Protein AF-A0A927UCD1-F1 (afdb_monomer_lite)

Secondary structure (DSSP, 8-state):
--PPPTHHHHHHHTHHHHHHHHHHHHHHHHH-BSS-HHHHHHHHHHHHHHHHHHHHHHHHH---HHHHHHHHHHHHHHHHHHHBS--HHHHHHHHHHHHHHHHHHHHHHHHHHHHHH--SSHHHHHHH-HHHHHHHHHHHHHHHHHHHHHHHHHHHHHTT-S-----HHHHHHHHHHHHHHHHHHHHHTT--S-HHHHHHHHHHHHHHHHHHHHHHHHHHHHHHHHHHHHHHHHHHHHHHHHHHHHHHHHHHHHHHHHHHHHHHHHHHHHHHHHHTT-HHHHHHHHHHHHTT-----

Foldseek 3Di:
DDDDPPPLNVLVLVLVLLLLLLLVLQLCLVFPWDPDPVVLVVLSVVLSVVLSVLSVCCVPPNVDPVVSVVVNCVSVLVSCVHITNDDPLSSVLSSLLSVVLLVLLLVVLLVVLLVVVVDPCSPVVCVVDSVSVSVSSVRSSVVSVVVSVVVSVVVVVVVVPVDDDPDVLVVSLVSLVVSLVVLVVVVVVVSDPCVPVSVVVSVVSVVVNVVSNVSSVVVVVVVVVVVVVVVVVVVVVVVVVVVVVVVVVVVVVVVVVVVVVVVVVLVVVLVVCVVVVVVVVNVVVVVCVVVVDDDDD

pLDDT: mean 71.81, std 14.92, range [32.47, 94.12]

Sequence (297 aa):
MSYYSGIKAVLWDLIDPIEALLVLDFIIANTAYKNSEKKGKIGKLICSLGWLIMVLLNEKYIPYVPVAIILCIFVFGIYAALYLKCGALQYIFWYIMGIVSMTLFDTLSFLIITVIVNTNDPYSYIMDHFPIRMSGAIISKLLFFIFIELYKRFKGRDYENEHKEITPEIVVSVAFATVFVILLVYNLMGISRNTEAIVQLNIYIVVLVMVVLSGGFFVRNRREKETMRKKTELILNENKMINAHYMEDVSLYEKMRENRHDVKHHKEYLRYLEKEQKYEEMIQYIGQILSGGMKNE

Radius of gyration: 36.96 Å; chains: 1; bounding box: 80×39×113 Å

Structure (mmCIF, N/CA/C/O backbone):
data_AF-A0A927UCD1-F1
#
_entry.id   AF-A0A927UCD1-F1
#
loop_
_atom_site.group_PDB
_atom_site.id
_atom_site.type_symbol
_atom_site.label_atom_id
_atom_site.label_alt_id
_atom_site.label_comp_id
_atom_site.label_asym_id
_atom_site.label_entity_id
_atom_site.label_seq_id
_atom_site.pdbx_PDB_ins_code
_atom_site.Cartn_x
_atom_site.Cartn_y
_atom_site.Cartn_z
_atom_site.occupancy
_atom_site.B_iso_or_equiv
_atom_site.auth_seq_id
_atom_site.auth_comp_id
_atom_site.auth_asym_id
_atom_site.auth_atom_id
_atom_site.pdbx_PDB_model_num
ATOM 1 N N . MET A 1 1 ? 13.286 -1.387 -36.317 1.00 36.72 1 MET A N 1
ATOM 2 C CA . MET A 1 1 ? 13.763 -1.977 -35.049 1.00 36.72 1 MET A CA 1
ATOM 3 C C . MET A 1 1 ? 13.895 -3.471 -35.265 1.00 36.72 1 MET A C 1
ATOM 5 O O . MET A 1 1 ? 12.887 -4.130 -35.475 1.00 36.72 1 MET A O 1
ATOM 9 N N . SER A 1 2 ? 15.129 -3.964 -35.378 1.00 32.47 2 SER A N 1
ATOM 10 C CA . SER A 1 2 ? 15.411 -5.370 -35.679 1.00 32.47 2 SER A CA 1
ATOM 11 C C . SER A 1 2 ? 14.974 -6.239 -34.503 1.00 32.47 2 SER A C 1
ATOM 13 O O . SER A 1 2 ? 15.574 -6.167 -33.434 1.00 32.47 2 SER A O 1
ATOM 15 N N . TYR A 1 3 ? 13.926 -7.032 -34.724 1.00 43.00 3 TYR A N 1
ATOM 16 C CA . TYR A 1 3 ? 13.478 -8.115 -33.854 1.00 43.00 3 TYR A CA 1
ATOM 17 C C . TYR A 1 3 ? 14.681 -8.966 -33.428 1.00 43.00 3 TYR A C 1
ATOM 19 O O . TYR A 1 3 ? 15.427 -9.470 -34.272 1.00 43.00 3 TYR A O 1
ATOM 27 N N . TYR A 1 4 ? 14.892 -9.117 -32.123 1.00 53.12 4 TYR A N 1
ATOM 28 C CA . TYR A 1 4 ? 15.836 -10.102 -31.612 1.00 53.12 4 TYR A CA 1
ATOM 29 C C . TYR A 1 4 ? 15.334 -11.493 -32.014 1.00 53.12 4 TYR A C 1
ATOM 31 O O . TYR A 1 4 ? 14.194 -11.842 -31.735 1.00 53.12 4 TYR A O 1
ATOM 39 N N . SER A 1 5 ? 16.158 -12.297 -32.688 1.00 60.34 5 SER A N 1
ATOM 40 C CA . SER A 1 5 ? 15.787 -13.672 -33.027 1.00 60.34 5 SER A CA 1
ATOM 41 C C . SER A 1 5 ? 16.153 -14.634 -31.890 1.00 60.34 5 SER A C 1
ATOM 43 O O . SER A 1 5 ? 17.259 -14.605 -31.340 1.00 60.34 5 SER A O 1
ATOM 45 N N . GLY A 1 6 ? 15.208 -15.504 -31.527 1.00 70.62 6 GLY A N 1
ATOM 46 C CA . GLY A 1 6 ? 15.427 -16.623 -30.608 1.00 70.62 6 GLY A CA 1
ATOM 47 C C . GLY A 1 6 ? 15.610 -16.222 -29.139 1.00 70.62 6 GLY A C 1
ATOM 48 O O . GLY A 1 6 ? 14.807 -15.494 -28.568 1.00 70.62 6 GLY A O 1
ATOM 49 N N . ILE A 1 7 ? 16.671 -16.734 -28.507 1.00 73.00 7 ILE A N 1
ATOM 50 C CA . ILE A 1 7 ? 16.884 -16.712 -27.044 1.00 73.00 7 ILE A CA 1
ATOM 51 C C . ILE A 1 7 ? 16.954 -15.288 -26.463 1.00 73.00 7 ILE A C 1
ATOM 53 O O . ILE A 1 7 ? 16.541 -15.066 -25.329 1.00 73.00 7 ILE A O 1
ATOM 57 N N . LYS A 1 8 ? 17.454 -14.306 -27.226 1.00 78.31 8 LYS A N 1
ATOM 58 C CA . LYS A 1 8 ? 17.604 -12.919 -26.750 1.00 78.31 8 LYS A CA 1
ATOM 59 C C . LYS A 1 8 ? 16.263 -12.208 -26.538 1.00 78.31 8 LYS A C 1
ATOM 61 O O . LYS A 1 8 ? 16.172 -11.410 -25.613 1.00 78.31 8 LYS A O 1
ATOM 66 N N . ALA A 1 9 ? 15.252 -12.503 -27.360 1.00 72.00 9 ALA A N 1
ATOM 67 C CA . ALA A 1 9 ? 13.901 -11.964 -27.182 1.00 72.00 9 ALA A CA 1
ATOM 68 C C . ALA A 1 9 ? 13.265 -12.542 -25.914 1.00 72.00 9 ALA A C 1
ATOM 70 O O . ALA A 1 9 ? 12.912 -11.799 -25.010 1.00 72.00 9 ALA A O 1
ATOM 71 N N . VAL A 1 10 ? 13.314 -13.870 -25.766 1.00 74.81 10 VAL A N 1
ATOM 72 C CA . VAL A 1 10 ? 12.796 -14.563 -24.574 1.00 74.81 10 VAL A CA 1
ATOM 73 C C . VAL A 1 10 ? 13.440 -14.045 -23.283 1.00 74.81 10 VAL A C 1
ATOM 75 O O . VAL A 1 10 ? 12.756 -13.852 -22.286 1.00 74.81 10 VAL A O 1
ATOM 78 N N . LEU A 1 11 ? 14.755 -13.801 -23.281 1.00 78.50 11 LEU A N 1
ATOM 79 C CA . LEU A 1 11 ? 15.447 -13.237 -22.115 1.00 78.50 11 LEU A CA 1
ATOM 80 C C . LEU A 1 11 ? 15.007 -11.807 -21.785 1.00 78.50 11 LEU A C 1
ATOM 82 O O . LEU A 1 11 ? 15.018 -11.437 -20.613 1.00 78.50 11 LEU A O 1
ATOM 86 N N . TRP A 1 12 ? 14.654 -11.013 -22.795 1.00 81.12 12 TRP A N 1
ATOM 87 C CA . TRP A 1 12 ? 14.148 -9.659 -22.604 1.00 81.12 12 TRP A CA 1
ATOM 88 C C . TRP A 1 12 ? 12.726 -9.684 -22.030 1.00 81.12 12 TRP A C 1
ATOM 90 O O . TRP A 1 12 ? 12.467 -9.026 -21.028 1.00 81.12 12 TRP A O 1
ATOM 100 N N . ASP A 1 13 ? 11.855 -10.539 -22.565 1.00 78.06 13 ASP A N 1
ATOM 101 C CA . ASP A 1 13 ? 10.460 -10.670 -22.121 1.00 78.06 13 ASP A CA 1
ATOM 102 C C . ASP A 1 13 ? 10.328 -11.192 -20.683 1.00 78.06 13 ASP A C 1
ATOM 104 O O . ASP A 1 13 ? 9.313 -10.984 -20.023 1.00 78.06 13 ASP A O 1
ATOM 108 N N . LEU A 1 14 ? 11.358 -11.863 -20.153 1.00 78.56 14 LEU A N 1
ATOM 109 C CA . LEU A 1 14 ? 11.404 -12.288 -18.750 1.00 78.56 14 LEU A CA 1
ATOM 110 C C . LEU A 1 14 ? 11.565 -11.121 -17.762 1.00 78.56 14 LEU A C 1
ATOM 112 O O . LEU A 1 14 ? 11.360 -11.319 -16.562 1.00 78.56 14 LEU A O 1
ATOM 116 N N . ILE A 1 15 ? 11.908 -9.919 -18.232 1.00 80.56 15 ILE A N 1
ATOM 117 C CA . ILE A 1 15 ? 12.058 -8.729 -17.388 1.00 80.56 15 ILE A CA 1
ATOM 118 C C . ILE A 1 15 ? 10.685 -8.163 -16.989 1.00 80.56 15 ILE A C 1
ATOM 120 O O . ILE A 1 15 ? 10.485 -7.847 -15.814 1.00 80.56 15 ILE A O 1
ATOM 124 N N . ASP A 1 16 ? 9.712 -8.115 -17.901 1.00 76.19 16 ASP A N 1
ATOM 125 C CA . ASP A 1 16 ? 8.390 -7.510 -17.650 1.00 76.19 16 ASP A CA 1
ATOM 126 C C . ASP A 1 16 ? 7.607 -8.175 -16.490 1.00 76.19 16 ASP A C 1
ATOM 128 O O . ASP A 1 16 ? 6.987 -7.477 -15.678 1.00 76.19 16 ASP A O 1
ATOM 132 N N . PRO A 1 17 ? 7.628 -9.513 -16.320 1.00 75.81 17 PRO A N 1
ATOM 133 C CA . PRO A 1 17 ? 7.042 -10.180 -15.160 1.00 75.81 17 PRO A CA 1
ATOM 134 C C . PRO A 1 17 ? 7.717 -9.811 -13.840 1.00 75.81 17 PRO A C 1
ATOM 136 O O . PRO A 1 17 ? 7.045 -9.731 -12.807 1.00 75.81 17 PRO A O 1
ATOM 139 N N . ILE A 1 18 ? 9.034 -9.584 -13.859 1.00 82.38 18 ILE A N 1
ATOM 140 C CA . ILE A 1 18 ? 9.794 -9.157 -12.680 1.00 82.38 18 ILE A CA 1
ATOM 141 C C . ILE A 1 18 ? 9.374 -7.737 -12.296 1.00 82.38 18 ILE A C 1
ATOM 143 O O . ILE A 1 18 ? 9.117 -7.478 -11.120 1.00 82.38 18 ILE A O 1
ATOM 147 N N . GLU A 1 19 ? 9.220 -6.839 -13.269 1.00 80.44 19 GLU A N 1
ATOM 148 C CA . GLU A 1 19 ? 8.721 -5.479 -13.033 1.00 80.44 19 GLU A CA 1
ATOM 149 C C . GLU A 1 19 ? 7.330 -5.490 -12.396 1.00 80.44 19 GLU A C 1
ATOM 151 O O . GLU A 1 19 ? 7.117 -4.880 -11.344 1.00 80.44 19 GLU A O 1
ATOM 156 N N . ALA A 1 20 ? 6.400 -6.259 -12.965 1.00 78.94 20 ALA A N 1
ATOM 157 C CA . ALA A 1 20 ? 5.058 -6.406 -12.414 1.00 78.94 20 ALA A CA 1
ATOM 158 C C . ALA A 1 20 ? 5.074 -6.939 -10.968 1.00 78.94 20 ALA A C 1
ATOM 160 O O . ALA A 1 20 ? 4.333 -6.455 -10.106 1.00 78.94 20 ALA A O 1
ATOM 161 N N . LEU A 1 21 ? 5.943 -7.911 -10.668 1.00 84.19 21 LEU A N 1
ATOM 162 C CA . LEU A 1 21 ? 6.113 -8.454 -9.319 1.00 84.19 21 LEU A CA 1
ATOM 163 C C . LEU A 1 21 ? 6.634 -7.417 -8.321 1.00 84.19 21 LEU A C 1
ATOM 165 O O . LEU A 1 21 ? 6.152 -7.393 -7.183 1.00 84.19 21 LEU A O 1
ATOM 169 N N . LEU A 1 22 ? 7.596 -6.590 -8.730 1.00 84.12 22 LEU A N 1
ATOM 170 C CA . LEU A 1 22 ? 8.180 -5.539 -7.897 1.00 84.12 22 LEU A CA 1
ATOM 171 C C . LEU A 1 22 ? 7.174 -4.417 -7.628 1.00 84.12 22 LEU A C 1
ATOM 173 O O . LEU A 1 22 ? 7.018 -3.990 -6.483 1.00 84.12 22 LEU A O 1
ATOM 177 N N . VAL A 1 23 ? 6.419 -3.998 -8.647 1.00 82.00 23 VAL A N 1
ATOM 178 C CA . VAL A 1 23 ? 5.334 -3.016 -8.494 1.00 82.00 23 VAL A CA 1
ATOM 179 C C . VAL A 1 23 ? 4.260 -3.546 -7.542 1.00 82.00 23 VAL A C 1
ATOM 181 O O . VAL A 1 23 ? 3.831 -2.832 -6.634 1.00 82.00 23 VAL A O 1
ATOM 184 N N . LEU A 1 24 ? 3.868 -4.818 -7.663 1.00 82.81 24 LEU A N 1
ATOM 185 C CA . LEU A 1 24 ? 2.941 -5.437 -6.713 1.00 82.81 24 LEU A CA 1
ATOM 186 C C . LEU A 1 24 ? 3.512 -5.489 -5.293 1.00 82.81 24 LEU A C 1
ATOM 188 O O . LEU A 1 24 ? 2.778 -5.195 -4.351 1.00 82.81 24 LEU A O 1
ATOM 192 N N . ASP A 1 25 ? 4.791 -5.834 -5.110 1.00 83.38 25 ASP A N 1
ATOM 193 C CA . ASP A 1 25 ? 5.424 -5.823 -3.782 1.00 83.38 25 ASP A CA 1
ATOM 194 C C . ASP A 1 25 ? 5.427 -4.435 -3.156 1.00 83.38 25 ASP A C 1
ATOM 196 O O . ASP A 1 25 ? 5.173 -4.304 -1.956 1.00 83.38 25 ASP A O 1
ATOM 200 N N . PHE A 1 26 ? 5.667 -3.403 -3.961 1.00 80.75 26 PHE A N 1
ATOM 201 C CA . PHE A 1 26 ? 5.588 -2.020 -3.521 1.00 80.75 26 PHE A CA 1
ATOM 202 C C . PHE A 1 26 ? 4.162 -1.646 -3.082 1.00 80.75 26 PHE A C 1
ATOM 204 O O . PHE A 1 26 ? 3.972 -1.059 -2.014 1.00 80.75 26 PHE A O 1
ATOM 211 N N . ILE A 1 27 ? 3.137 -2.045 -3.839 1.00 80.06 27 ILE A N 1
ATOM 212 C CA . ILE A 1 27 ? 1.730 -1.802 -3.480 1.00 80.06 27 ILE A CA 1
ATOM 213 C C . ILE A 1 27 ? 1.348 -2.555 -2.199 1.00 80.06 27 ILE A C 1
ATOM 215 O O . ILE A 1 27 ? 0.730 -1.980 -1.299 1.00 80.06 27 ILE A O 1
ATOM 219 N N . ILE A 1 28 ? 1.728 -3.829 -2.084 1.00 81.12 28 ILE A N 1
ATOM 220 C CA . ILE A 1 28 ? 1.454 -4.672 -0.910 1.00 81.12 28 ILE A CA 1
ATOM 221 C C . ILE A 1 28 ? 2.121 -4.082 0.334 1.00 81.12 28 ILE A C 1
ATOM 223 O O . ILE A 1 28 ? 1.476 -3.973 1.380 1.00 81.12 28 ILE A O 1
ATOM 227 N N . ALA A 1 29 ? 3.378 -3.636 0.212 1.00 75.12 29 ALA A N 1
ATOM 228 C CA . ALA A 1 29 ? 4.101 -2.962 1.288 1.00 75.12 29 ALA A CA 1
ATOM 229 C C . ALA A 1 29 ? 3.352 -1.718 1.790 1.00 75.12 29 ALA A C 1
ATOM 231 O O . ALA A 1 29 ? 3.461 -1.354 2.963 1.00 75.12 29 ALA A O 1
ATOM 232 N N . ASN A 1 30 ? 2.556 -1.080 0.930 1.00 72.62 30 ASN A N 1
ATOM 233 C CA . ASN A 1 30 ? 1.803 0.125 1.243 1.00 72.62 30 ASN A CA 1
ATOM 234 C C . ASN A 1 30 ? 0.387 -0.105 1.788 1.00 72.62 30 ASN A C 1
ATOM 236 O O . ASN A 1 30 ? -0.076 0.698 2.599 1.00 72.62 30 ASN A O 1
ATOM 240 N N . THR A 1 31 ? -0.268 -1.202 1.410 1.00 70.31 31 THR A N 1
ATOM 241 C CA . THR A 1 31 ? -1.716 -1.408 1.612 1.00 70.31 31 THR A CA 1
ATOM 242 C C . THR A 1 31 ? -2.078 -2.532 2.586 1.00 70.31 31 THR A C 1
ATOM 244 O O . THR A 1 31 ? -3.177 -2.511 3.132 1.00 70.31 31 THR A O 1
ATOM 247 N N . ALA A 1 32 ? -1.152 -3.458 2.872 1.00 71.19 32 ALA A N 1
ATOM 248 C CA . ALA A 1 32 ? -1.352 -4.648 3.709 1.00 71.19 32 ALA A CA 1
ATOM 249 C C . ALA A 1 32 ? -2.450 -5.623 3.214 1.00 71.19 32 ALA A C 1
ATOM 251 O O . ALA A 1 32 ? -3.358 -5.280 2.458 1.00 71.19 32 ALA A O 1
ATOM 252 N N . TYR A 1 33 ? -2.375 -6.883 3.654 1.00 77.88 33 TYR A N 1
ATOM 253 C CA . TYR A 1 33 ? -3.317 -7.932 3.244 1.00 77.88 33 TYR A CA 1
ATOM 254 C C . TYR A 1 33 ? -4.632 -7.909 4.037 1.00 77.88 33 TYR A C 1
ATOM 256 O O . TYR A 1 33 ? -4.639 -7.667 5.246 1.00 77.88 33 TYR A O 1
ATOM 264 N N . LYS A 1 34 ? -5.754 -8.219 3.367 1.00 72.50 34 LYS A N 1
ATOM 265 C CA . LYS A 1 34 ? -7.110 -8.228 3.950 1.00 72.50 34 LYS A CA 1
ATOM 266 C C . LYS A 1 34 ? -7.345 -9.354 4.949 1.00 72.50 34 LYS A C 1
ATOM 268 O O . LYS A 1 34 ? -7.724 -9.077 6.084 1.00 72.50 34 LYS A O 1
ATOM 273 N N . ASN A 1 35 ? -7.080 -10.589 4.531 1.00 68.69 35 ASN A N 1
ATOM 274 C CA . ASN A 1 35 ? -7.456 -11.786 5.287 1.00 68.69 35 ASN A CA 1
ATOM 275 C C . ASN A 1 35 ? -6.246 -12.641 5.679 1.00 68.69 35 ASN A C 1
ATOM 277 O O . ASN A 1 35 ? -6.021 -12.894 6.854 1.00 68.69 35 ASN A O 1
ATOM 281 N N . SER A 1 36 ? -5.471 -13.111 4.697 1.00 75.69 36 SER A N 1
ATOM 282 C CA . SER A 1 36 ? -4.351 -14.027 4.927 1.00 75.69 36 SER A CA 1
ATOM 283 C C . SER A 1 36 ? -3.186 -13.678 4.017 1.00 75.69 36 SER A C 1
ATOM 285 O O . SER A 1 36 ? -3.331 -13.671 2.793 1.00 75.69 36 SER A O 1
ATOM 287 N N . GLU A 1 37 ? -2.021 -13.454 4.622 1.00 76.50 37 GLU A N 1
ATOM 288 C CA . GLU A 1 37 ? -0.771 -13.196 3.908 1.00 76.50 37 GLU A CA 1
ATOM 289 C C . GLU A 1 37 ? -0.403 -14.357 2.972 1.00 76.50 37 GLU A C 1
ATOM 291 O O . GLU A 1 37 ? 0.019 -14.138 1.840 1.00 76.50 37 GLU A O 1
ATOM 296 N N . LYS A 1 38 ? -0.644 -15.605 3.398 1.00 80.06 38 LYS A N 1
ATOM 297 C CA . LYS A 1 38 ? -0.360 -16.800 2.590 1.00 80.06 38 LYS A CA 1
ATOM 298 C C . LYS A 1 38 ? -1.214 -16.847 1.319 1.00 80.06 38 LYS A C 1
ATOM 300 O O . LYS A 1 38 ? -0.680 -17.076 0.238 1.00 80.06 38 LYS A O 1
ATOM 305 N N . LYS A 1 39 ? -2.524 -16.586 1.428 1.00 80.75 39 LYS A N 1
ATOM 306 C CA . LYS A 1 39 ? -3.428 -16.538 0.260 1.00 80.75 39 LYS A CA 1
ATOM 307 C C . LYS A 1 39 ? -3.099 -15.363 -0.663 1.00 80.75 39 LYS A C 1
ATOM 309 O O . LYS A 1 39 ? -3.150 -15.524 -1.876 1.00 80.75 39 LYS A O 1
ATOM 314 N N . GLY A 1 40 ? -2.717 -14.220 -0.093 1.00 80.12 40 GLY A N 1
ATOM 315 C CA . GLY A 1 40 ? -2.273 -13.052 -0.851 1.00 80.12 40 GLY A CA 1
ATOM 316 C C . GLY A 1 40 ? -1.002 -13.312 -1.663 1.00 80.12 40 GLY A C 1
ATOM 317 O O . GLY A 1 40 ? -0.985 -13.044 -2.859 1.00 80.12 40 GLY A O 1
ATOM 318 N N . LYS A 1 41 ? 0.023 -13.935 -1.063 1.00 82.88 41 LYS A N 1
ATOM 319 C CA . LYS A 1 41 ? 1.264 -14.320 -1.765 1.00 82.88 41 LYS A CA 1
ATOM 320 C C . LYS A 1 41 ? 1.010 -15.285 -2.928 1.00 82.88 41 LYS A C 1
ATOM 322 O O . LYS A 1 41 ? 1.593 -15.114 -3.994 1.00 82.88 41 LYS A O 1
ATOM 327 N N . ILE A 1 42 ? 0.118 -16.262 -2.745 1.00 82.88 42 ILE A N 1
ATOM 328 C CA . ILE A 1 42 ? -0.287 -17.188 -3.816 1.00 82.88 42 ILE A CA 1
ATOM 329 C C . ILE A 1 42 ? -1.021 -16.431 -4.931 1.00 82.88 42 ILE A C 1
ATOM 331 O O . ILE A 1 42 ? -0.692 -16.601 -6.100 1.00 82.88 42 ILE A O 1
ATOM 335 N N . GLY A 1 43 ? -1.965 -15.552 -4.578 1.00 82.88 43 GLY A N 1
ATOM 336 C CA . GLY A 1 43 ? -2.672 -14.707 -5.544 1.00 82.88 43 GLY A CA 1
ATOM 337 C C . GLY A 1 43 ? -1.726 -13.820 -6.356 1.00 82.88 43 GLY A C 1
ATOM 338 O O . GLY A 1 43 ? -1.859 -13.747 -7.573 1.00 82.88 43 GLY A O 1
ATOM 339 N N . LYS A 1 44 ? -0.714 -13.224 -5.709 1.00 83.75 44 LYS A N 1
ATOM 340 C CA . LYS A 1 44 ? 0.319 -12.414 -6.369 1.00 83.75 44 LYS A CA 1
ATOM 341 C C . LYS A 1 44 ? 1.052 -13.227 -7.436 1.00 83.75 44 LYS A C 1
ATOM 343 O O . LYS A 1 44 ? 1.208 -12.757 -8.558 1.00 83.75 44 LYS A O 1
ATOM 348 N N . LEU A 1 45 ? 1.465 -14.446 -7.082 1.00 81.69 45 LEU A N 1
ATOM 349 C CA . LEU A 1 45 ? 2.198 -15.349 -7.966 1.00 81.69 45 LEU A CA 1
ATOM 350 C C . LEU A 1 45 ? 1.343 -15.791 -9.165 1.00 81.69 45 LEU A C 1
ATOM 352 O O . LEU A 1 45 ? 1.829 -15.823 -10.293 1.00 81.69 45 LEU A O 1
ATOM 356 N N . ILE A 1 46 ? 0.053 -16.056 -8.942 1.00 83.06 46 ILE A N 1
ATOM 357 C CA . ILE A 1 46 ? -0.907 -16.358 -10.014 1.00 83.06 46 ILE A CA 1
ATOM 358 C C . ILE A 1 46 ? -1.066 -15.155 -10.953 1.00 83.06 46 ILE A C 1
ATOM 360 O O . ILE A 1 46 ? -1.010 -15.325 -12.168 1.00 83.06 46 ILE A O 1
ATOM 364 N N . CYS A 1 47 ? -1.211 -13.938 -10.423 1.00 82.31 47 CYS A N 1
ATOM 365 C CA . CYS A 1 47 ? -1.343 -12.731 -11.241 1.00 82.31 47 CYS A CA 1
ATOM 366 C C . CYS A 1 47 ? -0.077 -12.424 -12.049 1.00 82.31 47 CYS A C 1
ATOM 368 O O . CYS A 1 47 ? -0.185 -12.063 -13.217 1.00 82.31 47 CYS A O 1
ATOM 370 N N . SER A 1 48 ? 1.115 -12.612 -11.475 1.00 78.31 48 SER A N 1
ATOM 371 C CA . SER A 1 48 ? 2.372 -12.442 -12.214 1.00 78.31 48 SER A CA 1
ATOM 372 C C . SER A 1 48 ? 2.579 -13.505 -13.289 1.00 78.31 48 SER A C 1
ATOM 374 O O . SER A 1 48 ? 3.077 -13.188 -14.363 1.00 78.31 48 SER A O 1
ATOM 376 N N . LEU A 1 49 ? 2.174 -14.755 -13.032 1.00 78.06 49 LEU A N 1
ATOM 377 C CA . LEU A 1 49 ? 2.202 -15.812 -14.046 1.00 78.06 49 LEU A CA 1
ATOM 378 C C . LEU A 1 49 ? 1.203 -15.522 -15.168 1.00 78.06 49 LEU A C 1
ATOM 380 O O . LEU A 1 49 ? 1.538 -15.676 -16.337 1.00 78.06 49 LEU A O 1
ATOM 384 N N . GLY A 1 50 ? 0.004 -15.048 -14.821 1.00 78.12 50 GLY A N 1
ATOM 385 C CA . GLY A 1 50 ? -0.983 -14.586 -15.793 1.00 78.12 50 GLY A CA 1
ATOM 386 C C . GLY A 1 50 ? -0.445 -13.448 -16.660 1.00 78.12 50 GLY A C 1
ATOM 387 O O . GLY A 1 50 ? -0.631 -13.468 -17.872 1.00 78.12 50 GLY A O 1
ATOM 388 N N . TRP A 1 51 ? 0.283 -12.500 -16.064 1.00 76.19 51 TRP A N 1
ATOM 389 C CA . TRP A 1 51 ? 0.939 -11.425 -16.806 1.00 76.19 51 TRP A CA 1
ATOM 390 C C . TRP A 1 51 ? 2.050 -11.933 -17.728 1.00 76.19 51 TRP A C 1
ATOM 392 O O . TRP A 1 51 ? 2.076 -11.568 -18.896 1.00 76.19 51 TRP A O 1
ATOM 402 N N . LEU A 1 52 ? 2.909 -12.835 -17.248 1.00 75.06 52 LEU A N 1
ATOM 403 C CA . LEU A 1 52 ? 3.954 -13.463 -18.062 1.00 75.06 52 LEU A CA 1
ATOM 404 C C . LEU A 1 52 ? 3.361 -14.174 -19.283 1.00 75.06 52 LEU A C 1
ATOM 406 O O . LEU A 1 52 ? 3.846 -14.004 -20.397 1.00 75.06 52 LEU A O 1
ATOM 410 N N . ILE A 1 53 ? 2.272 -14.921 -19.091 1.00 75.56 53 ILE A N 1
ATOM 411 C CA . ILE A 1 53 ? 1.550 -15.569 -20.191 1.00 75.56 53 ILE A CA 1
ATOM 412 C C . ILE A 1 53 ? 1.012 -14.518 -21.170 1.00 75.56 53 ILE A C 1
ATOM 414 O O . ILE A 1 53 ? 1.151 -14.695 -22.375 1.00 75.56 53 ILE A O 1
ATOM 418 N N . MET A 1 54 ? 0.447 -13.411 -20.679 1.00 73.31 54 MET A N 1
ATOM 419 C CA . MET A 1 54 ? -0.037 -12.327 -21.539 1.00 73.31 54 MET A CA 1
ATOM 420 C C . MET A 1 54 ? 1.084 -11.679 -22.355 1.00 73.31 54 MET A C 1
ATOM 422 O O . MET A 1 54 ? 0.886 -11.487 -23.548 1.00 73.31 54 MET A O 1
ATOM 426 N N . VAL A 1 55 ? 2.246 -11.391 -21.759 1.00 71.50 55 VAL A N 1
ATOM 427 C CA . VAL A 1 55 ? 3.415 -10.816 -22.456 1.00 71.50 55 VAL A CA 1
ATOM 428 C C . VAL A 1 55 ? 3.900 -11.754 -23.563 1.00 71.50 55 VAL A C 1
ATOM 430 O O . VAL A 1 55 ? 4.013 -11.333 -24.711 1.00 71.50 55 VAL A O 1
ATOM 433 N N . LEU A 1 56 ? 4.058 -13.048 -23.261 1.00 70.00 56 LEU A N 1
ATOM 434 C CA . LEU A 1 56 ? 4.470 -14.055 -24.247 1.00 70.00 56 LEU A CA 1
ATOM 435 C C . LEU A 1 56 ? 3.446 -14.253 -25.379 1.00 70.00 56 LEU A C 1
ATOM 437 O O . LEU A 1 56 ? 3.809 -14.609 -26.500 1.00 70.00 56 LEU A O 1
ATOM 441 N N . LEU A 1 57 ? 2.154 -14.053 -25.100 1.00 68.31 57 LEU A N 1
ATOM 442 C CA . LEU A 1 57 ? 1.093 -14.111 -26.110 1.00 68.31 57 LEU A CA 1
ATOM 443 C C . LEU A 1 57 ? 0.955 -12.799 -26.900 1.00 68.31 57 LEU A C 1
ATOM 445 O O . LEU A 1 57 ? 0.435 -12.829 -28.018 1.00 68.31 57 LEU A O 1
ATOM 449 N N . ASN A 1 58 ? 1.416 -11.672 -26.348 1.00 65.75 58 ASN A N 1
ATOM 450 C CA . ASN A 1 58 ? 1.276 -10.333 -26.922 1.00 65.75 58 ASN A CA 1
ATOM 451 C C . ASN A 1 58 ? 2.010 -10.225 -28.264 1.00 65.75 58 ASN A C 1
ATOM 453 O O . ASN A 1 58 ? 1.413 -9.813 -29.255 1.00 65.75 58 ASN A O 1
ATOM 457 N N . GLU A 1 59 ? 3.253 -10.714 -28.336 1.00 56.66 59 GLU A N 1
ATOM 458 C CA . GLU A 1 59 ? 4.038 -10.708 -29.581 1.00 56.66 59 GLU A CA 1
ATOM 459 C C . GLU A 1 59 ? 3.429 -11.574 -30.697 1.00 56.66 59 GLU A C 1
ATOM 461 O O . GLU A 1 59 ? 3.671 -11.322 -31.877 1.00 56.66 59 GLU A O 1
ATOM 466 N N . LYS A 1 60 ? 2.629 -12.595 -30.352 1.00 56.66 60 LYS A N 1
ATOM 467 C CA . LYS A 1 60 ? 2.143 -13.595 -31.317 1.00 56.66 60 LYS A CA 1
ATOM 468 C C . LYS A 1 60 ? 0.667 -13.448 -31.701 1.00 56.66 60 LYS A C 1
ATOM 470 O O . LYS A 1 60 ? 0.305 -13.829 -32.812 1.00 56.66 60 LYS A O 1
ATOM 475 N N . TYR A 1 61 ? -0.186 -12.922 -30.818 1.00 56.59 61 TYR A N 1
ATOM 476 C CA . TYR A 1 61 ? -1.646 -12.943 -31.004 1.00 56.59 61 TYR A CA 1
ATOM 477 C C . TYR A 1 61 ? -2.372 -11.636 -30.651 1.00 56.59 61 TYR A C 1
ATOM 479 O O . TYR A 1 61 ? -3.522 -11.474 -31.061 1.00 56.59 61 TYR A O 1
ATOM 487 N N . ILE A 1 62 ? -1.744 -10.698 -29.928 1.00 57.72 62 ILE A N 1
ATOM 488 C CA . ILE A 1 62 ? -2.377 -9.431 -29.517 1.00 57.72 62 ILE A CA 1
ATOM 489 C C . ILE A 1 62 ? -1.525 -8.257 -30.028 1.00 57.72 62 ILE A C 1
ATOM 491 O O . ILE A 1 62 ? -0.795 -7.630 -29.276 1.00 57.72 62 ILE A O 1
ATOM 495 N N . PRO A 1 63 ? -1.623 -7.891 -31.316 1.00 54.66 63 PRO A N 1
ATOM 496 C CA . PRO A 1 63 ? -0.804 -6.816 -31.887 1.00 54.66 63 PRO A CA 1
ATOM 497 C C . PRO A 1 63 ? -1.149 -5.409 -31.351 1.00 54.66 63 PRO A C 1
ATOM 499 O O . PRO A 1 63 ? -0.488 -4.434 -31.703 1.00 54.66 63 PRO A O 1
ATOM 502 N N . TYR A 1 64 ? -2.185 -5.273 -30.514 1.00 54.62 64 TYR A N 1
ATOM 503 C CA . TYR A 1 64 ? -2.644 -3.998 -29.962 1.00 54.62 64 TYR A CA 1
ATOM 504 C C . TYR A 1 64 ? -2.183 -3.811 -28.508 1.00 54.62 64 TYR A C 1
ATOM 506 O O . TYR A 1 64 ? -2.860 -4.207 -27.557 1.00 54.62 64 TYR A O 1
ATOM 514 N N . VAL A 1 65 ? -1.069 -3.090 -28.349 1.00 57.88 65 VAL A N 1
ATOM 515 C CA . VAL A 1 65 ? -0.499 -2.624 -27.066 1.00 57.88 65 VAL A CA 1
ATOM 516 C C . VAL A 1 65 ? -1.547 -2.065 -26.074 1.00 57.88 65 VAL A C 1
ATOM 518 O O . VAL A 1 65 ? -1.468 -2.398 -24.890 1.00 57.88 65 VAL A O 1
ATOM 521 N N . PRO A 1 66 ? -2.581 -1.297 -26.492 1.00 60.81 66 PRO A N 1
ATOM 522 C CA . PRO A 1 66 ? -3.604 -0.790 -25.570 1.00 60.81 66 PRO A CA 1
ATOM 523 C C . PRO A 1 66 ? -4.433 -1.884 -24.882 1.00 60.81 66 PRO A C 1
ATOM 525 O O . PRO A 1 66 ? -4.805 -1.734 -23.720 1.00 60.81 66 PRO A O 1
ATOM 528 N N . VAL A 1 67 ? -4.719 -2.994 -25.572 1.00 65.06 67 VAL A N 1
ATOM 529 C CA . VAL A 1 67 ? -5.569 -4.076 -25.044 1.00 65.06 67 VAL A CA 1
ATOM 530 C C . VAL A 1 67 ? -4.849 -4.827 -23.926 1.00 65.06 67 VAL A C 1
ATOM 532 O O . VAL A 1 67 ? -5.444 -5.101 -22.883 1.00 65.06 67 VAL A O 1
ATOM 535 N N . ALA A 1 68 ? -3.552 -5.092 -24.104 1.00 63.97 68 ALA A N 1
ATOM 536 C CA . ALA A 1 68 ? -2.720 -5.732 -23.091 1.00 63.97 68 ALA A CA 1
ATOM 537 C C . ALA A 1 68 ? -2.626 -4.889 -21.809 1.00 63.97 68 ALA A C 1
ATOM 539 O O . ALA A 1 68 ? -2.769 -5.425 -20.711 1.00 63.97 68 ALA A O 1
ATOM 540 N N . ILE A 1 69 ? -2.474 -3.565 -21.937 1.00 65.81 69 ILE A N 1
ATOM 541 C CA . ILE A 1 69 ? -2.428 -2.638 -20.794 1.00 65.81 69 ILE A CA 1
ATOM 542 C C . ILE A 1 69 ? -3.762 -2.634 -20.032 1.00 65.81 69 ILE A C 1
ATOM 544 O O . ILE A 1 69 ? -3.770 -2.711 -18.803 1.00 65.81 69 ILE A O 1
ATOM 548 N N . ILE A 1 70 ? -4.896 -2.587 -20.741 1.00 68.38 70 ILE A N 1
ATOM 549 C CA . ILE A 1 70 ? -6.233 -2.604 -20.122 1.00 68.38 70 ILE A CA 1
ATOM 550 C C . ILE A 1 70 ? -6.466 -3.910 -19.353 1.00 68.38 70 ILE A C 1
ATOM 552 O O . ILE A 1 70 ? -6.908 -3.880 -18.203 1.00 68.38 70 ILE A O 1
ATOM 556 N N . LEU A 1 71 ? -6.125 -5.054 -19.953 1.00 70.94 71 LEU A N 1
ATOM 557 C CA . LEU A 1 71 ? -6.193 -6.360 -19.292 1.00 70.94 71 LE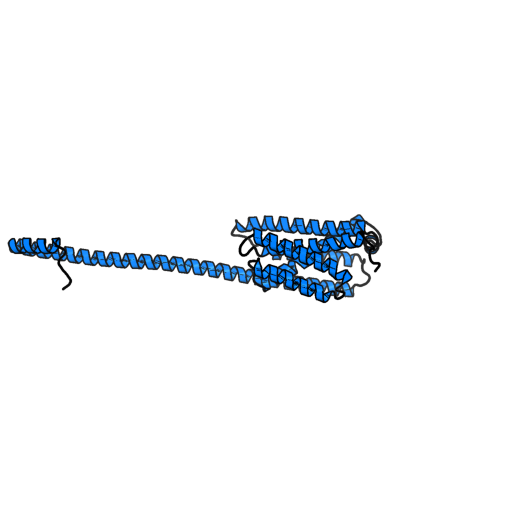U A CA 1
ATOM 558 C C . LEU A 1 71 ? -5.306 -6.412 -18.044 1.00 70.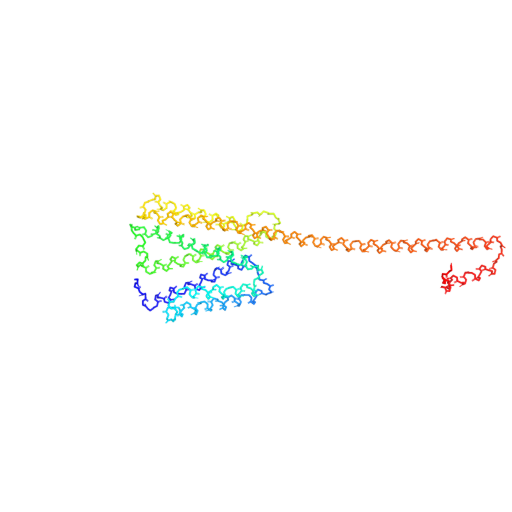94 71 LEU A C 1
ATOM 560 O O . LEU A 1 71 ? -5.712 -6.960 -17.022 1.00 70.94 71 LEU A O 1
ATOM 564 N N . CYS A 1 72 ? -4.127 -5.797 -18.105 1.00 71.06 72 CYS A N 1
ATOM 565 C CA . CYS A 1 72 ? -3.185 -5.726 -16.996 1.00 71.06 72 CYS A CA 1
ATOM 566 C C . CYS A 1 72 ? -3.765 -4.962 -15.795 1.00 71.06 72 CYS A C 1
ATOM 568 O O . CYS A 1 72 ? -3.804 -5.475 -14.674 1.00 71.06 72 CYS A O 1
ATOM 570 N N . ILE A 1 73 ? -4.318 -3.771 -16.052 1.00 73.00 73 ILE A N 1
ATOM 571 C CA . ILE A 1 73 ? -5.005 -2.956 -15.041 1.00 73.00 73 ILE A CA 1
ATOM 572 C C . ILE A 1 73 ? -6.183 -3.732 -14.440 1.00 73.00 73 ILE A C 1
ATOM 574 O O . ILE A 1 73 ? -6.406 -3.682 -13.230 1.00 73.00 73 ILE A O 1
ATOM 578 N N . PHE A 1 74 ? -6.918 -4.484 -15.261 1.00 78.62 74 PHE A N 1
ATOM 579 C CA . PHE A 1 74 ? -8.053 -5.280 -14.804 1.00 78.62 74 PHE A CA 1
ATOM 580 C C . PHE A 1 74 ? -7.627 -6.445 -13.897 1.00 78.62 74 PHE A C 1
ATOM 582 O O . PHE A 1 74 ? -8.166 -6.595 -12.799 1.00 78.62 74 PHE A O 1
ATOM 589 N N . VAL A 1 75 ? -6.626 -7.236 -14.301 1.00 79.56 75 VAL A N 1
ATOM 590 C CA . VAL A 1 75 ? -6.115 -8.376 -13.518 1.00 79.56 75 VAL A CA 1
ATOM 591 C C . VAL A 1 75 ? -5.536 -7.910 -12.182 1.00 79.56 75 VAL A C 1
ATOM 593 O O . VAL A 1 75 ? -5.870 -8.473 -11.134 1.00 79.56 75 VAL A O 1
ATOM 596 N N . PHE A 1 76 ? -4.715 -6.856 -12.183 1.00 79.00 76 PHE A N 1
ATOM 597 C CA . PHE A 1 76 ? -4.162 -6.326 -10.938 1.00 79.00 76 PHE A CA 1
ATOM 598 C C . PHE A 1 76 ? -5.208 -5.592 -10.088 1.00 79.00 76 PHE A C 1
ATOM 600 O O . PHE A 1 76 ? -5.145 -5.666 -8.859 1.00 79.00 76 PHE A O 1
ATOM 607 N N . GLY A 1 77 ? -6.217 -4.978 -10.710 1.00 78.62 77 GLY A N 1
ATOM 608 C CA . GLY A 1 77 ? -7.368 -4.400 -10.019 1.00 78.62 77 GLY A CA 1
ATOM 609 C C . GLY A 1 77 ? -8.203 -5.452 -9.283 1.00 78.62 77 GLY A C 1
ATOM 610 O O . GLY A 1 77 ? -8.554 -5.250 -8.118 1.00 78.62 77 GLY A O 1
ATOM 611 N N . ILE A 1 78 ? -8.457 -6.607 -9.910 1.00 82.19 78 ILE A N 1
ATOM 612 C CA . ILE A 1 78 ? -9.131 -7.746 -9.262 1.00 82.19 78 ILE A CA 1
ATOM 613 C C . ILE A 1 78 ? -8.299 -8.258 -8.085 1.00 82.19 78 ILE A C 1
ATOM 615 O O . ILE A 1 78 ? -8.832 -8.442 -6.988 1.00 82.19 78 ILE A O 1
ATOM 619 N N . TYR A 1 79 ? -6.992 -8.452 -8.283 1.00 84.44 79 TYR A N 1
ATOM 620 C CA . TYR A 1 79 ? -6.092 -8.865 -7.206 1.00 84.44 79 TYR A CA 1
ATOM 621 C C . TYR A 1 79 ? -6.164 -7.906 -6.013 1.00 84.44 79 TYR A C 1
ATOM 623 O O . TYR A 1 79 ? -6.332 -8.335 -4.868 1.00 84.44 79 TYR A O 1
ATOM 631 N N . ALA A 1 80 ? -6.100 -6.603 -6.280 1.00 80.50 80 ALA A N 1
ATOM 632 C CA . ALA A 1 80 ? -6.165 -5.584 -5.249 1.00 80.50 80 ALA A CA 1
ATOM 633 C C . ALA A 1 80 ? -7.488 -5.609 -4.480 1.00 80.50 80 ALA A C 1
ATOM 635 O O . ALA A 1 80 ? -7.478 -5.598 -3.249 1.00 80.50 80 ALA A O 1
ATOM 636 N N . ALA A 1 81 ? -8.614 -5.713 -5.188 1.00 80.44 81 ALA A N 1
ATOM 637 C CA . ALA A 1 81 ? -9.940 -5.763 -4.579 1.00 80.44 81 ALA A CA 1
ATOM 638 C C . ALA A 1 81 ? -10.134 -6.993 -3.672 1.00 80.44 81 ALA A C 1
ATOM 640 O O . ALA A 1 81 ? -10.775 -6.901 -2.620 1.00 80.44 81 ALA A O 1
ATOM 641 N N . LEU A 1 82 ? -9.576 -8.142 -4.064 1.00 82.94 82 LEU A N 1
ATOM 642 C CA . LEU A 1 82 ? -9.724 -9.398 -3.328 1.00 82.94 82 LEU A CA 1
ATOM 643 C C . LEU A 1 82 ? -8.775 -9.504 -2.128 1.00 82.94 82 LEU A C 1
ATOM 645 O O . LEU A 1 82 ? -9.177 -10.004 -1.072 1.00 82.94 82 LEU A O 1
ATOM 649 N N . TYR A 1 83 ? -7.525 -9.055 -2.272 1.00 82.50 83 TYR A N 1
ATOM 650 C CA . TYR A 1 83 ? -6.458 -9.399 -1.328 1.00 82.50 83 TYR A CA 1
ATOM 651 C C . TYR A 1 83 ? -5.911 -8.230 -0.501 1.00 82.50 83 TYR A C 1
ATOM 653 O O . TYR A 1 83 ? -5.314 -8.497 0.547 1.00 82.50 83 TYR A O 1
ATOM 661 N N . LEU A 1 84 ? -6.124 -6.967 -0.888 1.00 81.56 84 LEU A N 1
ATOM 662 C CA . LEU A 1 84 ? -5.528 -5.802 -0.213 1.00 81.56 84 LEU A CA 1
ATOM 663 C C . LEU A 1 84 ? -6.527 -5.042 0.677 1.00 81.56 84 LEU A C 1
ATOM 665 O O . LEU A 1 84 ? -7.723 -4.969 0.391 1.00 81.56 84 LEU A O 1
ATOM 669 N N . LYS A 1 85 ? -6.037 -4.448 1.778 1.00 76.19 85 LYS A N 1
ATOM 670 C CA . LYS A 1 85 ? -6.804 -3.529 2.647 1.00 76.19 85 LYS A CA 1
ATOM 671 C C . LYS A 1 85 ? -6.695 -2.088 2.146 1.00 76.19 85 LYS A C 1
ATOM 673 O O . LYS A 1 85 ? -6.238 -1.207 2.868 1.00 76.19 85 LYS A O 1
ATOM 678 N N . CYS A 1 86 ? -7.120 -1.826 0.916 1.00 71.38 86 CYS A N 1
ATOM 679 C CA . CYS A 1 86 ? -7.119 -0.469 0.374 1.00 71.38 86 CYS A CA 1
ATOM 680 C C . CYS A 1 86 ? -8.376 -0.169 -0.437 1.00 71.38 86 CYS A C 1
ATOM 682 O O . CYS A 1 86 ? -8.942 -1.048 -1.086 1.00 71.38 86 CYS A O 1
ATOM 684 N N . GLY A 1 87 ? -8.803 1.095 -0.419 1.00 71.31 87 GLY A N 1
ATOM 685 C CA . GLY A 1 87 ? -9.827 1.576 -1.347 1.00 71.31 87 GLY A CA 1
ATOM 686 C C . GLY A 1 87 ? -9.293 1.662 -2.782 1.00 71.31 87 GLY A C 1
ATOM 687 O O . GLY A 1 87 ? -8.084 1.760 -2.989 1.00 71.31 87 GLY A O 1
ATOM 688 N N . ALA A 1 88 ? -10.185 1.701 -3.776 1.00 72.81 88 ALA A N 1
ATOM 689 C CA . ALA A 1 88 ? -9.805 1.761 -5.195 1.00 72.81 88 ALA A CA 1
ATOM 690 C C . ALA A 1 88 ? -8.856 2.933 -5.521 1.00 72.81 88 ALA A C 1
ATOM 692 O O . ALA A 1 88 ? -7.851 2.746 -6.197 1.00 72.81 88 ALA A O 1
ATOM 693 N N . LEU A 1 89 ? -9.116 4.123 -4.966 1.00 66.62 89 LEU A N 1
ATOM 694 C CA . LEU A 1 89 ? -8.254 5.299 -5.155 1.00 66.62 89 LEU A CA 1
ATOM 695 C C . LEU A 1 89 ? -6.857 5.119 -4.548 1.00 66.62 89 LEU A C 1
ATOM 697 O O . LEU A 1 89 ? -5.871 5.528 -5.149 1.00 66.62 89 LEU A O 1
ATOM 701 N N . GLN A 1 90 ? -6.763 4.486 -3.375 1.00 67.88 90 GLN A N 1
ATOM 702 C CA . GLN A 1 90 ? -5.473 4.194 -2.745 1.00 67.88 90 GLN A CA 1
ATOM 703 C C . GLN A 1 90 ? -4.683 3.178 -3.568 1.00 67.88 90 GLN A C 1
ATOM 705 O O . GLN A 1 90 ? -3.477 3.327 -3.724 1.00 67.88 90 GLN A O 1
ATOM 710 N N . TYR A 1 91 ? -5.355 2.165 -4.116 1.00 75.94 91 TYR A N 1
ATOM 711 C CA . TYR A 1 91 ? -4.719 1.199 -5.002 1.00 75.94 91 TYR A CA 1
ATOM 712 C C . TYR A 1 91 ? -4.161 1.864 -6.266 1.00 75.94 91 TYR A C 1
ATOM 714 O O . TYR A 1 91 ? -2.980 1.699 -6.560 1.00 75.94 91 TYR A O 1
ATOM 722 N N . ILE A 1 92 ? -4.978 2.659 -6.967 1.00 71.38 92 ILE A N 1
ATOM 723 C CA . ILE A 1 92 ? -4.560 3.380 -8.180 1.00 71.38 92 ILE A CA 1
ATOM 724 C C . ILE A 1 92 ? -3.36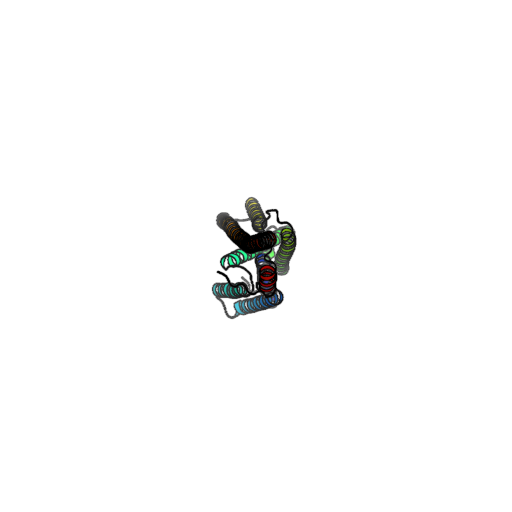5 4.287 -7.874 1.00 71.38 92 ILE A C 1
ATOM 726 O O . ILE A 1 92 ? -2.388 4.287 -8.618 1.00 71.38 92 ILE A O 1
ATOM 730 N N . PHE A 1 93 ? -3.411 5.007 -6.752 1.00 68.00 93 PHE A N 1
ATOM 731 C CA . PHE A 1 93 ? -2.309 5.849 -6.306 1.00 68.00 93 PHE A CA 1
ATOM 732 C C . PHE A 1 93 ? -1.006 5.055 -6.145 1.00 68.00 93 PHE A C 1
ATOM 734 O O . PHE A 1 93 ? 0.003 5.393 -6.759 1.00 68.00 93 PHE A O 1
ATOM 741 N N . TRP A 1 94 ? -1.023 3.964 -5.373 1.00 74.38 94 TRP A N 1
ATOM 742 C CA . TRP A 1 94 ? 0.176 3.151 -5.152 1.00 74.38 94 TRP A CA 1
ATOM 743 C C . TRP A 1 94 ? 0.656 2.429 -6.411 1.00 74.38 94 TRP A C 1
ATOM 745 O O . TRP A 1 94 ? 1.857 2.216 -6.560 1.00 74.38 94 TRP A O 1
ATOM 755 N N . TYR A 1 95 ? -0.254 2.084 -7.321 1.00 76.19 95 TYR A N 1
ATOM 756 C CA . TYR A 1 95 ? 0.081 1.509 -8.619 1.00 76.19 95 TYR A CA 1
ATOM 757 C C . TYR A 1 95 ? 0.843 2.505 -9.498 1.00 76.19 95 TYR A C 1
ATOM 759 O O . TYR A 1 95 ? 1.935 2.189 -9.967 1.00 76.19 95 TYR A O 1
ATOM 767 N N . ILE A 1 96 ? 0.329 3.733 -9.637 1.00 68.69 96 ILE A N 1
ATOM 768 C CA . ILE A 1 96 ? 1.018 4.819 -10.351 1.00 68.69 96 ILE A CA 1
ATOM 769 C C . ILE A 1 96 ? 2.383 5.081 -9.708 1.00 68.69 96 ILE A C 1
ATOM 771 O O . ILE A 1 96 ? 3.392 5.152 -10.401 1.00 68.69 96 ILE A O 1
ATOM 775 N N . MET A 1 97 ? 2.438 5.145 -8.378 1.00 69.12 97 MET A N 1
ATOM 776 C CA . MET A 1 97 ? 3.687 5.354 -7.646 1.00 69.12 97 MET A CA 1
ATOM 777 C C . MET A 1 97 ? 4.712 4.245 -7.864 1.00 69.12 97 MET A C 1
ATOM 779 O O . MET A 1 97 ? 5.902 4.534 -7.980 1.00 69.12 97 MET A O 1
ATOM 783 N N . GLY A 1 98 ? 4.262 2.992 -7.937 1.00 75.44 98 GLY A N 1
ATOM 784 C CA . GLY A 1 98 ? 5.119 1.847 -8.220 1.00 75.44 98 GLY A CA 1
ATOM 785 C C . GLY A 1 98 ? 5.707 1.909 -9.626 1.00 75.44 98 GLY A C 1
ATOM 786 O O . GLY A 1 98 ? 6.919 1.771 -9.770 1.00 75.44 98 GLY A O 1
ATOM 787 N N . ILE A 1 99 ? 4.875 2.186 -10.639 1.00 72.56 99 ILE A N 1
ATOM 788 C CA . ILE A 1 99 ? 5.333 2.355 -12.028 1.00 72.56 99 ILE A CA 1
ATOM 789 C C . ILE A 1 99 ? 6.348 3.484 -12.114 1.00 72.56 99 ILE A C 1
ATOM 791 O O . ILE A 1 99 ? 7.422 3.307 -12.683 1.00 72.56 99 ILE A O 1
ATOM 795 N N . VAL A 1 100 ? 6.038 4.642 -11.534 1.00 68.69 100 VAL A N 1
ATOM 796 C CA . VAL A 1 100 ? 6.940 5.774 -11.695 1.00 68.69 100 VAL A CA 1
ATOM 797 C C . VAL A 1 100 ? 8.248 5.522 -10.963 1.00 68.69 100 VAL A C 1
ATOM 799 O O . VAL A 1 100 ? 9.302 5.687 -11.565 1.00 68.69 100 VAL A O 1
ATOM 802 N N . SER A 1 101 ? 8.209 5.015 -9.729 1.00 70.88 101 SER A N 1
ATOM 803 C CA . SER A 1 101 ? 9.426 4.621 -9.009 1.00 70.88 101 SER A CA 1
ATOM 804 C C . SER A 1 101 ? 10.286 3.661 -9.837 1.00 70.88 101 SER A C 1
ATOM 806 O O . SER A 1 101 ? 11.489 3.873 -9.949 1.00 70.88 101 SER A O 1
ATOM 808 N N . MET A 1 102 ? 9.673 2.667 -10.485 1.00 75.19 102 MET A N 1
ATOM 809 C CA . MET A 1 102 ? 10.372 1.744 -11.379 1.00 75.19 102 MET A CA 1
ATOM 810 C C . MET A 1 102 ? 11.063 2.476 -12.546 1.00 75.19 102 MET A C 1
ATOM 812 O O . MET A 1 102 ? 12.266 2.310 -12.741 1.00 75.19 102 MET A O 1
ATOM 816 N N . THR A 1 103 ? 10.360 3.380 -13.238 1.00 70.38 103 THR A N 1
ATOM 817 C CA . THR A 1 103 ? 10.960 4.184 -14.325 1.00 70.38 103 THR A CA 1
ATOM 818 C C . THR A 1 103 ? 12.119 5.076 -13.85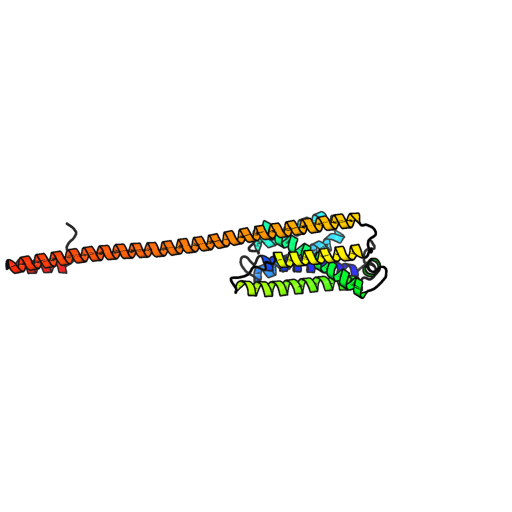6 1.00 70.38 103 THR A C 1
ATOM 820 O O . THR A 1 103 ? 13.070 5.306 -14.608 1.00 70.38 103 THR A O 1
ATOM 823 N N . LEU A 1 104 ? 12.099 5.544 -12.599 1.00 67.44 104 LEU A N 1
ATOM 824 C CA . LEU A 1 104 ? 13.224 6.282 -12.012 1.00 67.44 104 LEU A CA 1
ATOM 825 C C . LEU A 1 104 ? 14.455 5.376 -11.878 1.00 67.44 104 LEU A C 1
ATOM 827 O O . LEU A 1 104 ? 15.554 5.778 -12.254 1.00 67.44 104 LEU A O 1
ATOM 831 N N . PHE A 1 105 ? 14.285 4.146 -11.384 1.00 72.94 105 PHE A N 1
ATOM 832 C CA . PHE A 1 105 ? 15.390 3.193 -11.241 1.00 72.94 105 PHE A CA 1
ATOM 833 C C . PHE A 1 105 ? 15.947 2.717 -12.587 1.00 72.94 105 PHE A C 1
ATOM 835 O O . PHE A 1 105 ? 17.164 2.538 -12.698 1.00 72.94 105 PHE A O 1
ATOM 842 N N . ASP A 1 106 ? 15.106 2.575 -13.616 1.00 73.12 106 ASP A N 1
ATOM 843 C CA . ASP A 1 106 ? 15.563 2.342 -14.994 1.00 73.12 106 ASP A CA 1
ATOM 844 C C . ASP A 1 106 ? 16.441 3.493 -15.489 1.00 73.12 106 ASP A C 1
ATOM 846 O O . ASP A 1 106 ? 17.550 3.267 -15.973 1.00 73.12 106 ASP A O 1
ATOM 850 N N . THR A 1 107 ? 15.985 4.733 -15.299 1.00 69.38 107 THR A N 1
ATOM 851 C CA . THR A 1 107 ? 16.719 5.936 -15.719 1.00 69.38 107 THR A CA 1
ATOM 852 C C . THR A 1 107 ? 18.050 6.075 -14.974 1.00 69.38 107 THR A C 1
ATOM 854 O O . THR A 1 107 ? 19.079 6.362 -15.585 1.00 69.38 107 THR A O 1
ATOM 857 N N . LEU A 1 108 ? 18.065 5.815 -13.661 1.00 65.50 108 LEU A N 1
ATOM 858 C CA . LEU A 1 108 ? 19.286 5.813 -12.850 1.00 65.50 108 LEU A CA 1
ATOM 859 C C . LEU A 1 108 ? 20.280 4.749 -13.317 1.00 65.50 108 LEU A C 1
ATOM 861 O O . LEU A 1 108 ? 21.470 5.025 -13.438 1.00 65.50 108 LEU A O 1
ATOM 865 N N . SER A 1 109 ? 19.799 3.542 -13.606 1.00 74.50 109 SER A N 1
ATOM 866 C CA . SER A 1 109 ? 20.656 2.442 -14.060 1.00 74.50 109 SER A CA 1
ATOM 867 C C . SER A 1 109 ? 21.214 2.703 -15.449 1.00 74.50 109 SER A C 1
ATOM 869 O O . SER A 1 109 ? 22.394 2.449 -15.691 1.00 74.50 109 SER A O 1
ATOM 871 N N . PHE A 1 110 ? 20.396 3.273 -16.336 1.00 72.56 110 PHE A N 1
ATOM 872 C CA . PHE A 1 110 ? 20.853 3.745 -17.634 1.00 72.56 110 PHE A CA 1
ATOM 873 C C . PHE A 1 110 ? 21.979 4.769 -17.462 1.00 72.56 110 PHE A C 1
ATOM 875 O O . PHE A 1 110 ? 23.049 4.588 -18.034 1.00 72.56 110 PHE A O 1
ATOM 882 N N . LEU A 1 111 ? 21.803 5.773 -16.597 1.00 65.19 111 LEU A N 1
ATOM 883 C CA . LEU A 1 111 ? 22.832 6.781 -16.347 1.00 65.19 111 LEU A CA 1
ATOM 884 C C . LEU A 1 111 ? 24.127 6.176 -15.788 1.00 65.19 111 LEU A C 1
ATOM 886 O O . LEU A 1 111 ? 25.206 6.476 -16.297 1.00 65.19 111 LEU A O 1
ATOM 890 N N . ILE A 1 112 ? 24.039 5.278 -14.802 1.00 67.81 112 ILE A N 1
ATOM 891 C CA . ILE A 1 112 ? 25.209 4.571 -14.256 1.00 67.81 112 ILE A CA 1
ATOM 892 C C . ILE A 1 112 ? 25.972 3.852 -15.375 1.00 67.81 112 ILE A C 1
ATOM 894 O O . ILE A 1 112 ? 27.193 3.966 -15.461 1.00 67.81 112 ILE A O 1
ATOM 898 N N . ILE A 1 113 ? 25.267 3.163 -16.276 1.00 74.69 113 ILE A N 1
ATOM 899 C CA . ILE A 1 113 ? 25.905 2.475 -17.402 1.00 74.69 113 ILE A CA 1
ATOM 900 C C . ILE A 1 113 ? 26.514 3.456 -18.390 1.00 74.69 113 ILE A C 1
ATOM 902 O O . ILE A 1 113 ? 27.624 3.208 -18.849 1.00 74.69 113 ILE A O 1
ATOM 906 N N . THR A 1 114 ? 25.843 4.567 -18.705 1.00 66.31 114 THR A N 1
ATOM 907 C CA . THR A 1 114 ? 26.414 5.570 -19.617 1.00 66.31 114 THR A CA 1
ATOM 908 C C . THR A 1 114 ? 27.746 6.114 -19.096 1.00 66.31 114 THR A C 1
ATOM 910 O O . THR A 1 114 ? 28.687 6.254 -19.874 1.00 66.31 114 THR A O 1
ATOM 913 N N . VAL A 1 115 ? 27.864 6.328 -17.779 1.00 67.12 115 VAL A N 1
ATOM 914 C CA . VAL A 1 115 ? 29.113 6.761 -17.136 1.00 67.12 115 VAL A CA 1
ATOM 915 C C . VAL A 1 115 ? 30.188 5.674 -17.207 1.00 67.12 115 VAL A C 1
ATOM 917 O O . VAL A 1 115 ? 31.346 5.984 -17.466 1.00 67.12 115 VAL A O 1
ATOM 920 N N . ILE A 1 116 ? 29.824 4.403 -17.006 1.00 72.88 116 ILE A N 1
ATOM 921 C CA . ILE A 1 116 ? 30.771 3.275 -17.058 1.00 72.88 116 ILE A CA 1
ATOM 922 C C . ILE A 1 116 ? 31.281 3.032 -18.483 1.00 72.88 116 ILE A C 1
ATOM 924 O O . ILE A 1 116 ? 32.466 2.772 -18.679 1.00 72.88 116 ILE A O 1
ATOM 928 N N . VAL A 1 117 ? 30.389 3.091 -19.473 1.00 76.50 117 VAL A N 1
ATOM 929 C CA . VAL A 1 117 ? 30.707 2.851 -20.887 1.00 76.50 117 VAL A CA 1
ATOM 930 C C . VAL A 1 117 ? 31.600 3.960 -21.443 1.00 76.50 117 VAL A C 1
ATOM 932 O O . VAL A 1 117 ? 32.478 3.666 -22.248 1.00 76.50 117 VAL A O 1
ATOM 935 N N . ASN A 1 118 ? 31.413 5.204 -20.984 1.00 72.81 118 ASN A N 1
ATOM 936 C CA . ASN A 1 118 ? 32.278 6.349 -21.277 1.00 72.81 118 ASN A CA 1
ATOM 937 C C . ASN A 1 118 ? 32.639 6.488 -22.773 1.00 72.81 118 ASN A C 1
ATOM 939 O O . ASN A 1 118 ? 33.809 6.573 -23.152 1.00 72.81 118 ASN A O 1
ATOM 943 N N . THR A 1 119 ? 31.621 6.472 -23.636 1.00 73.06 119 THR A N 1
ATOM 944 C CA . THR A 1 119 ? 31.749 6.685 -25.085 1.00 73.06 119 THR A CA 1
ATOM 945 C C . THR A 1 119 ? 31.115 8.012 -25.500 1.00 73.06 119 THR A C 1
ATOM 947 O O . THR A 1 119 ? 30.270 8.557 -24.795 1.00 73.06 119 THR A O 1
ATOM 950 N N . ASN A 1 120 ? 31.504 8.533 -26.670 1.00 68.25 120 ASN A N 1
ATOM 951 C CA . ASN A 1 120 ? 30.962 9.791 -27.207 1.00 68.25 120 ASN A CA 1
ATOM 952 C C . ASN A 1 120 ? 29.465 9.708 -27.563 1.00 68.25 120 ASN A C 1
ATOM 954 O O . ASN A 1 120 ? 28.788 10.730 -27.574 1.00 68.25 120 ASN A O 1
ATOM 958 N N . ASP A 1 121 ? 28.957 8.505 -27.852 1.00 72.69 121 ASP A N 1
ATOM 959 C CA . ASP A 1 121 ? 27.531 8.234 -28.062 1.00 72.69 121 ASP A CA 1
ATOM 960 C C . ASP A 1 121 ? 27.117 6.970 -27.284 1.00 72.69 121 ASP A C 1
ATOM 962 O O . ASP A 1 121 ? 27.099 5.856 -27.819 1.00 72.69 121 ASP A O 1
ATOM 966 N N . PRO A 1 122 ? 26.839 7.112 -25.979 1.00 66.50 122 PRO A N 1
ATOM 967 C CA . PRO A 1 122 ? 26.564 5.974 -25.115 1.00 66.50 122 PRO A CA 1
ATOM 968 C C . PRO A 1 122 ? 25.175 5.375 -25.367 1.00 66.50 122 PRO A C 1
ATOM 970 O O . PRO A 1 122 ? 24.975 4.190 -25.111 1.00 66.50 122 PRO A O 1
ATOM 973 N N . TYR A 1 123 ? 24.221 6.144 -25.902 1.00 70.56 123 TYR A N 1
ATOM 974 C CA . TYR A 1 123 ? 22.871 5.646 -26.172 1.00 70.56 123 TYR A CA 1
ATOM 975 C C . TYR A 1 123 ? 22.866 4.605 -27.295 1.00 70.56 123 TYR A C 1
ATOM 977 O O . TYR A 1 123 ? 22.371 3.495 -27.088 1.00 70.56 123 TYR A O 1
ATOM 985 N N . SER A 1 124 ? 23.436 4.932 -28.460 1.00 73.25 124 SER A N 1
ATOM 986 C CA . SER A 1 124 ? 23.504 3.983 -29.582 1.00 73.25 124 SER A CA 1
ATOM 987 C C . SER A 1 124 ? 24.306 2.741 -29.199 1.00 73.25 124 SER A C 1
ATOM 989 O O . SER A 1 124 ? 23.847 1.616 -29.392 1.00 73.25 124 SER A O 1
ATOM 991 N N . TYR A 1 125 ? 25.435 2.939 -28.514 1.00 76.81 125 TYR A N 1
ATOM 992 C CA . TYR A 1 125 ? 26.286 1.851 -28.052 1.00 76.81 125 TYR A CA 1
ATOM 993 C C . TYR A 1 125 ? 25.551 0.863 -27.131 1.00 76.81 125 TYR A C 1
ATOM 995 O O . TYR A 1 125 ? 25.646 -0.350 -27.334 1.00 76.81 125 TYR A O 1
ATOM 1003 N N . ILE A 1 126 ? 24.789 1.354 -26.145 1.00 76.56 126 ILE A N 1
ATOM 1004 C CA . ILE A 1 126 ? 24.008 0.506 -25.227 1.00 76.56 126 ILE A CA 1
ATOM 1005 C C . ILE A 1 126 ? 22.881 -0.223 -25.971 1.00 76.56 126 ILE A C 1
ATOM 1007 O O . ILE A 1 126 ? 22.624 -1.395 -25.688 1.00 76.56 126 ILE A O 1
ATOM 1011 N N . MET A 1 127 ? 22.214 0.439 -26.919 1.00 75.81 127 MET A N 1
ATOM 1012 C CA . MET A 1 127 ? 21.117 -0.170 -27.679 1.00 75.81 127 MET A CA 1
ATOM 1013 C C . MET A 1 127 ? 21.595 -1.291 -28.606 1.00 75.81 127 MET A C 1
ATOM 1015 O O . MET A 1 127 ? 20.898 -2.303 -28.740 1.00 75.81 127 MET A O 1
ATOM 1019 N N . ASP A 1 128 ? 22.796 -1.156 -29.167 1.00 80.62 128 ASP A N 1
ATOM 1020 C CA . ASP A 1 128 ? 23.390 -2.151 -30.061 1.00 80.62 128 ASP A CA 1
ATOM 1021 C C . ASP A 1 128 ? 23.987 -3.351 -29.298 1.00 80.62 128 ASP A C 1
ATOM 1023 O O . ASP A 1 128 ? 23.976 -4.486 -29.786 1.00 80.62 128 ASP A O 1
ATOM 1027 N N . HIS A 1 129 ? 24.439 -3.150 -28.055 1.00 84.50 129 HIS A N 1
ATOM 1028 C CA . HIS A 1 129 ? 25.067 -4.194 -27.241 1.00 84.50 129 HIS A CA 1
ATOM 1029 C C . HIS A 1 129 ? 24.089 -4.823 -26.239 1.00 84.50 129 HIS A C 1
ATOM 1031 O O . HIS A 1 129 ? 24.012 -4.440 -25.070 1.00 84.50 129 HIS A O 1
ATOM 1037 N N . PHE A 1 130 ? 23.402 -5.888 -26.676 1.00 83.50 130 PHE A N 1
ATOM 1038 C CA . PHE A 1 130 ? 22.432 -6.639 -25.858 1.00 83.50 130 PHE A CA 1
ATOM 1039 C C . PHE A 1 130 ? 22.908 -6.988 -24.430 1.00 83.50 130 PHE A C 1
ATOM 1041 O O . PHE A 1 130 ? 22.127 -6.777 -23.504 1.00 83.50 130 PHE A O 1
ATOM 1048 N N . PRO A 1 131 ? 24.149 -7.472 -24.190 1.00 86.44 131 PRO A N 1
ATOM 1049 C CA . PRO A 1 131 ? 24.596 -7.797 -22.832 1.00 86.44 131 PRO A CA 1
ATOM 1050 C C . PRO A 1 131 ? 24.634 -6.585 -21.892 1.00 86.44 131 PRO A C 1
ATOM 1052 O O . PRO A 1 131 ? 24.305 -6.714 -20.717 1.00 86.44 131 PRO A O 1
ATOM 1055 N N . ILE A 1 132 ? 24.995 -5.410 -22.418 1.00 83.81 132 ILE A N 1
ATOM 1056 C CA . ILE A 1 132 ? 25.075 -4.153 -21.661 1.00 83.81 132 ILE A CA 1
ATOM 1057 C C . ILE A 1 132 ? 23.668 -3.629 -21.363 1.00 83.81 132 ILE A C 1
ATOM 1059 O O . ILE A 1 132 ? 23.373 -3.194 -20.252 1.00 83.81 132 ILE A O 1
ATOM 1063 N N . ARG A 1 133 ? 22.754 -3.729 -22.332 1.00 82.44 133 ARG A N 1
ATOM 1064 C CA . ARG A 1 133 ? 21.348 -3.380 -22.105 1.00 82.44 133 ARG A CA 1
ATOM 1065 C C . ARG A 1 133 ? 20.693 -4.289 -21.061 1.00 82.44 133 ARG A C 1
ATOM 1067 O O . ARG A 1 133 ? 19.995 -3.805 -20.173 1.00 82.44 133 ARG A O 1
ATOM 1074 N N . MET A 1 134 ? 20.941 -5.597 -21.146 1.00 85.56 134 MET A N 1
ATOM 1075 C CA . MET A 1 134 ? 20.437 -6.579 -20.182 1.00 85.56 134 MET A CA 1
ATOM 1076 C C . MET A 1 134 ? 20.986 -6.340 -18.779 1.00 85.56 134 MET A C 1
ATOM 1078 O O . MET A 1 134 ? 20.220 -6.395 -17.819 1.00 85.56 134 MET A O 1
ATOM 1082 N N . SER A 1 135 ? 22.283 -6.051 -18.636 1.00 83.25 135 SER A N 1
ATOM 1083 C CA . SER A 1 135 ? 22.853 -5.750 -17.322 1.00 83.25 135 SER A CA 1
ATOM 1084 C C . SER A 1 135 ? 22.216 -4.502 -16.710 1.00 83.25 135 SER A C 1
ATOM 1086 O O . SER A 1 135 ? 21.914 -4.507 -15.521 1.00 83.25 135 SER A O 1
ATOM 1088 N N . GLY A 1 136 ? 21.896 -3.485 -17.514 1.00 80.56 136 GLY A N 1
ATOM 1089 C CA . GLY A 1 136 ? 21.182 -2.293 -17.047 1.00 80.56 136 GLY A CA 1
ATOM 1090 C C . GLY A 1 136 ? 19.766 -2.532 -16.579 1.00 80.56 136 GLY A C 1
ATOM 1091 O O . GLY A 1 136 ? 19.361 -2.023 -15.530 1.00 80.56 136 GLY A O 1
ATOM 1092 N N . ALA A 1 137 ? 19.030 -3.359 -17.314 1.00 84.44 137 ALA A N 1
ATOM 1093 C CA . ALA A 1 137 ? 17.728 -3.802 -16.860 1.00 84.44 137 ALA A CA 1
ATOM 1094 C C . ALA A 1 137 ? 17.861 -4.601 -15.551 1.00 84.44 137 ALA A C 1
ATOM 1096 O O . ALA A 1 137 ? 17.175 -4.320 -14.585 1.00 84.44 137 ALA A O 1
ATOM 1097 N N . ILE A 1 138 ? 18.803 -5.532 -15.427 1.00 85.62 138 ILE A N 1
ATOM 1098 C CA . ILE A 1 138 ? 18.954 -6.294 -14.176 1.00 85.62 138 ILE A CA 1
ATOM 1099 C C . ILE A 1 138 ? 19.320 -5.380 -12.991 1.00 85.62 138 ILE A C 1
ATOM 1101 O O . ILE A 1 138 ? 18.733 -5.503 -11.914 1.00 85.62 138 ILE A O 1
ATOM 1105 N N . ILE A 1 139 ? 20.246 -4.435 -13.187 1.00 80.81 139 ILE A N 1
ATOM 1106 C CA . ILE A 1 139 ? 20.680 -3.486 -12.150 1.00 80.81 139 ILE A CA 1
ATOM 1107 C C . ILE A 1 139 ? 19.505 -2.635 -11.653 1.00 80.81 139 ILE A C 1
ATOM 1109 O O . ILE A 1 139 ? 19.327 -2.513 -10.442 1.00 80.81 139 ILE A O 1
ATOM 1113 N N . SER A 1 140 ? 18.663 -2.110 -12.546 1.00 81.12 140 SER A N 1
ATOM 1114 C CA . SER A 1 140 ? 17.495 -1.300 -12.150 1.00 81.12 140 SER A CA 1
ATOM 1115 C C . SER A 1 140 ? 16.514 -2.074 -11.281 1.00 81.12 140 SER A C 1
ATOM 1117 O O . SER A 1 140 ? 16.072 -1.566 -10.248 1.00 81.12 140 SER A O 1
ATOM 1119 N N . LYS A 1 141 ? 16.231 -3.331 -11.631 1.00 86.38 141 LYS A N 1
ATOM 1120 C CA . LYS A 1 141 ? 15.294 -4.179 -10.882 1.00 86.38 141 LYS A CA 1
ATOM 1121 C C . LYS A 1 141 ? 15.865 -4.550 -9.514 1.00 86.38 141 LYS A C 1
ATOM 1123 O O . LYS A 1 141 ? 15.135 -4.539 -8.522 1.00 86.38 141 LYS A O 1
ATOM 1128 N N . LEU A 1 142 ? 17.172 -4.806 -9.432 1.00 81.50 142 LEU A N 1
ATOM 1129 C CA . LEU A 1 142 ? 17.864 -5.034 -8.161 1.00 81.50 142 LEU A CA 1
ATOM 1130 C C . LEU A 1 142 ? 17.846 -3.792 -7.264 1.00 81.50 142 LEU A C 1
ATOM 1132 O O . LEU A 1 142 ? 17.545 -3.909 -6.077 1.00 81.50 142 LEU A O 1
ATOM 1136 N N . LEU A 1 143 ? 18.123 -2.607 -7.813 1.00 75.94 143 LEU A N 1
ATOM 1137 C CA . LEU A 1 143 ? 18.073 -1.353 -7.059 1.00 75.94 143 LEU A CA 1
ATOM 1138 C C . LEU A 1 143 ? 16.664 -1.074 -6.529 1.00 75.94 143 LEU A C 1
ATOM 1140 O O . LEU A 1 143 ? 16.510 -0.741 -5.352 1.00 75.94 143 LEU A O 1
ATOM 1144 N N . PHE A 1 144 ? 15.636 -1.280 -7.356 1.00 81.12 144 PHE A N 1
ATOM 1145 C CA . PHE A 1 144 ? 14.253 -1.101 -6.926 1.00 81.12 144 PHE A CA 1
ATOM 1146 C C . PHE A 1 144 ? 13.844 -2.124 -5.857 1.00 81.12 144 PHE A C 1
ATOM 1148 O O . PHE A 1 144 ? 13.202 -1.766 -4.870 1.00 81.12 144 PHE A O 1
ATOM 1155 N N . PHE A 1 145 ? 14.276 -3.382 -5.984 1.00 81.69 145 PHE A N 1
ATOM 1156 C CA . PHE A 1 145 ? 14.067 -4.402 -4.956 1.00 81.69 145 PHE A CA 1
ATOM 1157 C C . PHE A 1 145 ? 14.713 -4.019 -3.615 1.00 81.69 145 PHE A C 1
ATOM 1159 O O . PHE A 1 145 ? 14.047 -4.053 -2.578 1.00 81.69 145 PHE A O 1
ATOM 1166 N N . ILE A 1 146 ? 15.985 -3.604 -3.630 1.00 73.62 146 ILE A N 1
ATOM 1167 C CA . ILE A 1 146 ? 16.699 -3.142 -2.429 1.00 73.62 146 ILE A CA 1
ATOM 1168 C C . ILE A 1 146 ? 15.961 -1.957 -1.803 1.00 73.62 146 ILE A C 1
ATOM 1170 O O . ILE A 1 146 ? 15.763 -1.929 -0.587 1.00 73.62 146 ILE A O 1
ATOM 1174 N N . PHE A 1 147 ? 15.503 -1.008 -2.621 1.00 77.62 147 PHE A N 1
ATOM 1175 C CA . PHE A 1 147 ? 14.706 0.124 -2.162 1.00 77.62 147 PHE A CA 1
ATOM 1176 C C . PHE A 1 147 ? 13.411 -0.321 -1.473 1.00 77.62 147 PHE A C 1
ATOM 1178 O O . PHE A 1 147 ? 13.133 0.139 -0.368 1.00 77.62 147 PHE A O 1
ATOM 1185 N N . ILE A 1 148 ? 12.645 -1.242 -2.069 1.00 76.19 148 ILE A N 1
ATOM 1186 C CA . ILE A 1 148 ? 11.413 -1.781 -1.473 1.00 76.19 148 ILE A CA 1
ATOM 1187 C C . ILE A 1 148 ? 11.703 -2.458 -0.125 1.00 76.19 148 ILE A C 1
ATOM 1189 O O . ILE A 1 148 ? 10.957 -2.260 0.835 1.00 76.19 148 ILE A O 1
ATOM 1193 N N . GLU A 1 149 ? 12.771 -3.249 -0.024 1.00 74.44 149 GLU A N 1
ATOM 1194 C CA . GLU A 1 149 ? 13.132 -3.946 1.216 1.00 74.44 149 GLU A CA 1
ATOM 1195 C C . GLU A 1 149 ? 13.601 -2.986 2.314 1.00 74.44 149 GLU A C 1
ATOM 1197 O O . GLU A 1 149 ? 13.178 -3.106 3.468 1.00 74.44 149 GLU A O 1
ATOM 1202 N N . LEU A 1 150 ? 14.410 -1.983 1.968 1.00 65.69 150 LEU A N 1
ATOM 1203 C CA . LEU A 1 150 ? 14.768 -0.907 2.893 1.00 65.69 150 LEU A CA 1
ATOM 1204 C C . LEU A 1 150 ? 13.517 -0.151 3.343 1.00 65.69 150 LEU A C 1
ATOM 1206 O O . LEU A 1 150 ? 13.304 0.025 4.542 1.00 65.69 150 LEU A O 1
ATOM 1210 N N . TYR A 1 151 ? 12.651 0.215 2.401 1.00 71.75 151 TYR A N 1
ATOM 1211 C CA . TYR A 1 151 ? 11.390 0.896 2.662 1.00 71.75 151 TYR A CA 1
ATOM 1212 C C . TYR A 1 151 ? 10.507 0.121 3.653 1.00 71.75 151 TYR A C 1
ATOM 1214 O O . TYR A 1 151 ? 10.059 0.685 4.652 1.00 71.75 151 TYR A O 1
ATOM 1222 N N . LYS A 1 152 ? 10.309 -1.187 3.439 1.00 70.00 152 LYS A N 1
ATOM 1223 C CA . LYS A 1 152 ? 9.565 -2.056 4.366 1.00 70.00 152 LYS A CA 1
ATOM 1224 C C . LYS A 1 152 ? 10.192 -2.065 5.763 1.00 70.00 152 LYS A C 1
ATOM 1226 O O . LYS A 1 152 ? 9.467 -1.967 6.752 1.00 70.00 152 LYS A O 1
ATOM 1231 N N . ARG A 1 153 ? 11.525 -2.156 5.858 1.00 65.38 153 ARG A N 1
ATOM 1232 C CA . ARG A 1 153 ? 12.258 -2.165 7.139 1.00 65.38 153 ARG A CA 1
ATOM 1233 C C . ARG A 1 153 ? 12.166 -0.842 7.899 1.00 65.38 153 ARG A C 1
ATOM 1235 O O . ARG A 1 153 ? 12.135 -0.865 9.128 1.00 65.38 153 ARG A O 1
ATOM 1242 N N . PHE A 1 154 ? 12.155 0.292 7.203 1.00 60.41 154 PHE A N 1
ATOM 1243 C CA . PHE A 1 154 ? 11.970 1.603 7.832 1.00 60.41 154 PHE A CA 1
ATOM 1244 C C . PHE A 1 154 ? 10.519 1.800 8.275 1.00 60.41 154 PHE A C 1
ATOM 1246 O O . PHE A 1 154 ? 10.276 2.118 9.434 1.00 60.41 154 PHE A O 1
ATOM 1253 N N . LYS A 1 155 ? 9.553 1.455 7.417 1.00 60.59 155 LYS A N 1
ATOM 1254 C CA . LYS A 1 155 ? 8.124 1.504 7.751 1.00 60.59 155 LYS A CA 1
ATOM 1255 C C . LYS A 1 155 ? 7.752 0.634 8.956 1.00 60.59 155 LYS A C 1
ATOM 1257 O O . LYS A 1 155 ? 6.896 1.017 9.746 1.00 60.59 155 LYS A O 1
ATOM 1262 N N . GLY A 1 156 ? 8.363 -0.546 9.083 1.00 53.16 156 GLY A N 1
ATOM 1263 C CA . GLY A 1 156 ? 8.143 -1.437 10.224 1.00 53.16 156 GLY A CA 1
ATOM 1264 C C . GLY A 1 156 ? 8.600 -0.834 11.556 1.00 53.16 156 GLY A C 1
ATOM 1265 O O . GLY A 1 156 ? 7.945 -1.062 12.565 1.00 53.16 156 GLY A O 1
ATOM 1266 N N . ARG A 1 157 ? 9.665 -0.018 11.546 1.00 44.78 157 ARG A N 1
ATOM 1267 C CA . ARG A 1 157 ? 10.169 0.696 12.733 1.00 44.78 157 ARG A CA 1
ATOM 1268 C C . ARG A 1 157 ? 9.326 1.916 13.111 1.00 44.78 157 ARG A C 1
ATOM 1270 O O . ARG A 1 157 ? 9.212 2.219 14.293 1.00 44.78 157 ARG A O 1
ATOM 1277 N N . ASP A 1 158 ? 8.693 2.572 12.141 1.00 42.94 158 ASP A N 1
ATOM 1278 C CA . ASP A 1 158 ? 7.774 3.690 12.406 1.00 42.94 158 ASP A CA 1
ATOM 1279 C C . ASP A 1 158 ? 6.434 3.240 13.008 1.00 42.94 158 ASP A C 1
ATOM 1281 O O . ASP A 1 158 ? 5.731 4.041 13.609 1.00 42.94 158 ASP A O 1
ATOM 1285 N N . TYR A 1 159 ? 6.054 1.963 12.882 1.00 41.06 159 TYR A N 1
ATOM 1286 C CA . TYR A 1 159 ? 4.816 1.464 13.497 1.00 41.06 159 TYR A CA 1
ATOM 1287 C C . TYR A 1 159 ? 4.933 1.277 15.021 1.00 41.06 159 TYR A C 1
ATOM 1289 O O . TYR A 1 159 ? 3.911 1.260 15.702 1.00 41.06 159 TYR A O 1
ATOM 1297 N N . GLU A 1 160 ? 6.156 1.144 15.549 1.00 41.44 160 GLU A N 1
ATOM 1298 C CA . GLU A 1 160 ? 6.437 1.080 16.994 1.00 41.44 160 GLU A CA 1
ATOM 1299 C C . GLU A 1 160 ? 6.560 2.464 17.640 1.00 41.44 160 GLU A C 1
ATOM 1301 O O . GLU A 1 160 ? 6.329 2.602 18.838 1.00 41.44 160 GLU A O 1
ATOM 1306 N N . ASN A 1 161 ? 6.875 3.501 16.861 1.00 37.88 161 ASN A N 1
ATOM 1307 C CA . ASN A 1 161 ? 7.018 4.862 17.358 1.00 37.88 161 ASN A CA 1
ATOM 1308 C C . ASN A 1 161 ? 5.843 5.708 16.857 1.00 37.88 161 ASN A C 1
ATOM 1310 O O . ASN A 1 161 ? 5.819 6.123 15.705 1.00 37.88 161 ASN A O 1
ATOM 1314 N N . GLU A 1 162 ? 4.880 6.027 17.728 1.00 43.56 162 GLU A N 1
ATOM 1315 C CA . GLU A 1 162 ? 3.707 6.877 17.429 1.00 43.56 162 GLU A CA 1
ATOM 1316 C C . GLU A 1 162 ? 4.045 8.307 16.931 1.00 43.56 162 GLU A C 1
ATOM 1318 O O . GLU A 1 162 ? 3.143 9.120 16.705 1.00 43.56 162 GLU A O 1
ATOM 1323 N N . HIS A 1 163 ? 5.320 8.648 16.728 1.00 39.72 163 HIS A N 1
ATOM 1324 C CA . HIS A 1 163 ? 5.779 9.979 16.355 1.00 39.72 163 HIS A CA 1
ATOM 1325 C C . HIS A 1 163 ? 6.774 9.976 15.181 1.00 39.72 163 HIS A C 1
ATOM 1327 O O . HIS A 1 163 ? 7.824 9.345 15.250 1.00 39.72 163 HIS A O 1
ATOM 1333 N N . LYS A 1 164 ? 6.459 10.846 14.203 1.00 44.06 164 LYS A N 1
ATOM 1334 C CA . LYS A 1 164 ? 7.258 11.401 13.084 1.00 44.06 164 LYS A CA 1
ATOM 1335 C C . LYS A 1 164 ? 7.136 10.695 11.727 1.00 44.06 164 LYS A C 1
ATOM 1337 O O . LYS A 1 164 ? 7.796 9.718 11.431 1.00 44.06 164 LYS A O 1
ATOM 1342 N N . GLU A 1 165 ? 6.228 11.140 10.859 1.00 45.69 165 GLU A N 1
ATOM 1343 C CA . GLU A 1 165 ? 6.318 12.317 9.955 1.00 45.69 165 GLU A CA 1
ATOM 1344 C C . GLU A 1 165 ? 7.098 12.105 8.650 1.00 45.69 165 GLU A C 1
ATOM 1346 O O . GLU A 1 165 ? 6.788 12.795 7.676 1.00 45.69 165 GLU A O 1
ATOM 1351 N N . ILE A 1 166 ? 7.992 11.114 8.542 1.00 48.47 166 ILE A N 1
ATOM 1352 C CA . ILE A 1 166 ? 8.595 10.796 7.237 1.00 48.47 166 ILE A CA 1
ATOM 1353 C C . ILE A 1 166 ? 7.693 9.812 6.504 1.00 48.47 166 ILE A C 1
ATOM 1355 O O . ILE A 1 166 ? 7.844 8.595 6.538 1.00 48.47 166 ILE A O 1
ATOM 1359 N N . THR A 1 167 ? 6.691 10.377 5.842 1.00 53.47 167 THR A N 1
ATOM 1360 C CA . THR A 1 167 ? 5.789 9.599 5.002 1.00 53.47 167 THR A CA 1
ATOM 1361 C C . THR A 1 167 ? 6.522 9.107 3.747 1.00 53.47 167 THR A C 1
ATOM 1363 O O . THR A 1 167 ? 7.392 9.804 3.222 1.00 53.47 167 THR A O 1
ATOM 1366 N N . PRO A 1 168 ? 6.156 7.929 3.210 1.00 51.75 168 PRO A N 1
ATOM 1367 C CA . PRO A 1 168 ? 6.678 7.402 1.940 1.00 51.75 168 PRO A CA 1
ATOM 1368 C C . PRO A 1 168 ? 6.581 8.422 0.797 1.00 51.75 168 PRO A C 1
ATOM 1370 O O . PRO A 1 168 ? 7.387 8.423 -0.125 1.00 51.75 168 PRO A O 1
ATOM 1373 N N . GLU A 1 169 ? 5.600 9.316 0.901 1.00 53.22 169 GLU A N 1
ATOM 1374 C CA . GLU A 1 169 ? 5.362 10.471 0.044 1.00 53.22 169 GLU A CA 1
ATOM 1375 C C . GLU A 1 169 ? 6.577 11.403 -0.018 1.00 53.22 169 GLU A C 1
ATOM 1377 O O . GLU A 1 169 ? 6.972 11.794 -1.109 1.00 53.22 169 GLU A O 1
ATOM 1382 N N . ILE A 1 170 ? 7.232 11.694 1.111 1.00 50.25 170 ILE A N 1
ATOM 1383 C CA . ILE A 1 170 ? 8.437 12.535 1.172 1.00 50.25 170 ILE A CA 1
ATOM 1384 C C . ILE A 1 170 ? 9.617 11.821 0.508 1.00 50.25 170 ILE A C 1
ATOM 1386 O O . ILE A 1 170 ? 10.328 12.428 -0.285 1.00 50.25 170 ILE A O 1
ATOM 1390 N N . VAL A 1 171 ? 9.795 10.522 0.763 1.00 52.53 171 VAL A N 1
ATOM 1391 C CA . VAL A 1 171 ? 10.885 9.727 0.168 1.00 52.53 171 VAL A CA 1
ATOM 1392 C C . VAL A 1 171 ? 10.740 9.643 -1.350 1.00 52.53 171 VAL A C 1
ATOM 1394 O O . VAL A 1 171 ? 11.710 9.847 -2.077 1.00 52.53 171 VAL A O 1
ATOM 1397 N N . VAL A 1 172 ? 9.523 9.400 -1.840 1.00 56.72 172 VAL A N 1
ATOM 1398 C CA . VAL A 1 172 ? 9.257 9.370 -3.279 1.00 56.72 172 VAL A CA 1
ATOM 1399 C C . VAL A 1 172 ? 9.399 10.766 -3.886 1.00 56.72 172 VAL A C 1
ATOM 1401 O O . VAL A 1 172 ? 10.000 10.901 -4.943 1.00 56.72 172 VAL A O 1
ATOM 1404 N N . SER A 1 173 ? 8.966 11.822 -3.200 1.00 54.16 173 SER A N 1
ATOM 1405 C CA . SER A 1 173 ? 9.132 13.206 -3.677 1.00 54.16 173 SER A CA 1
ATOM 1406 C C . SER A 1 173 ? 10.595 13.633 -3.760 1.00 54.16 173 SER A C 1
ATOM 1408 O O . SER A 1 173 ? 10.982 14.307 -4.710 1.00 54.16 173 SER A O 1
ATOM 1410 N N . VAL A 1 174 ? 11.427 13.193 -2.814 1.00 52.25 174 VAL A N 1
ATOM 1411 C CA . VAL A 1 174 ? 12.881 13.386 -2.866 1.00 52.25 174 VAL A CA 1
ATOM 1412 C C . VAL A 1 174 ? 13.486 12.597 -4.031 1.00 52.25 174 VAL A C 1
ATOM 1414 O O . VAL A 1 174 ? 14.316 13.144 -4.748 1.00 52.25 174 VAL A O 1
ATOM 1417 N N . ALA A 1 175 ? 13.037 11.363 -4.285 1.00 58.09 175 ALA A N 1
ATOM 1418 C CA . ALA A 1 175 ? 13.486 10.566 -5.433 1.00 58.09 175 ALA A CA 1
ATOM 1419 C C . ALA A 1 175 ? 13.075 11.178 -6.789 1.00 58.09 175 ALA A C 1
ATOM 1421 O O . ALA A 1 175 ? 13.828 11.143 -7.759 1.00 58.09 175 ALA A O 1
ATOM 1422 N N . PHE A 1 176 ? 11.896 11.791 -6.863 1.00 61.41 176 PHE A N 1
ATOM 1423 C CA . PHE A 1 176 ? 11.471 12.542 -8.040 1.00 61.41 176 PHE A CA 1
ATOM 1424 C C . PHE A 1 176 ? 12.268 13.831 -8.231 1.00 61.41 176 PHE A C 1
ATOM 1426 O O . PHE A 1 176 ? 12.653 14.148 -9.354 1.00 61.41 176 PHE A O 1
ATOM 1433 N N . ALA A 1 177 ? 12.539 14.562 -7.147 1.00 55.31 177 ALA A N 1
ATOM 1434 C CA . ALA A 1 177 ? 13.365 15.761 -7.188 1.00 55.31 177 ALA A CA 1
ATOM 1435 C C . ALA A 1 177 ? 14.799 15.437 -7.635 1.00 55.31 177 ALA A C 1
ATOM 1437 O O . ALA A 1 177 ? 15.384 16.196 -8.403 1.00 55.31 177 ALA A O 1
ATOM 1438 N N . THR A 1 178 ? 15.361 14.294 -7.229 1.00 52.88 178 THR A N 1
ATOM 1439 C CA . THR A 1 178 ? 16.699 13.882 -7.670 1.00 52.88 178 THR A CA 1
ATOM 1440 C C . THR A 1 178 ? 16.725 13.471 -9.138 1.00 52.88 178 THR A C 1
ATOM 1442 O O . THR A 1 178 ? 17.631 13.898 -9.848 1.00 52.88 178 THR A O 1
ATOM 1445 N N . VAL A 1 179 ? 15.730 12.734 -9.643 1.00 57.84 179 VAL A N 1
ATOM 1446 C CA . VAL A 1 179 ? 15.650 12.436 -11.087 1.00 57.84 179 VAL A CA 1
ATOM 1447 C C . VAL A 1 179 ? 15.403 13.693 -11.920 1.00 57.84 179 VAL A C 1
ATOM 1449 O O . VAL A 1 179 ? 16.010 13.845 -12.978 1.00 57.84 179 VAL A O 1
ATOM 1452 N N . PHE A 1 180 ? 14.597 14.633 -11.423 1.00 63.31 180 PHE A N 1
ATOM 1453 C CA . PHE A 1 180 ? 14.430 15.952 -12.033 1.00 63.31 180 PHE A CA 1
ATOM 1454 C C . PHE A 1 180 ? 15.771 16.692 -12.153 1.00 63.31 180 PHE A C 1
ATOM 1456 O O . PHE A 1 180 ? 16.123 17.155 -13.235 1.00 63.31 180 PHE A O 1
ATOM 1463 N N . VAL A 1 181 ? 16.560 16.742 -11.075 1.00 54.38 181 VAL A N 1
ATOM 1464 C CA . VAL A 1 181 ? 17.892 17.370 -11.078 1.00 54.38 181 VAL A CA 1
ATOM 1465 C C . VAL A 1 181 ? 18.843 16.657 -12.042 1.00 54.38 181 VAL A C 1
ATOM 1467 O O . VAL A 1 181 ? 19.577 17.315 -12.772 1.00 54.38 181 VAL A O 1
ATOM 1470 N N . ILE A 1 182 ? 18.804 15.327 -12.103 1.00 56.47 182 ILE A N 1
ATOM 1471 C CA . ILE A 1 182 ? 19.643 14.527 -13.003 1.00 56.47 182 ILE A CA 1
ATOM 1472 C C . ILE A 1 182 ? 19.319 14.806 -14.479 1.00 56.47 182 ILE A C 1
ATOM 1474 O O . ILE A 1 182 ? 20.232 15.026 -15.273 1.00 56.47 182 ILE A O 1
ATOM 1478 N N . LEU A 1 183 ? 18.035 14.852 -14.848 1.00 58.88 183 LEU A N 1
ATOM 1479 C CA . LEU A 1 183 ? 17.600 15.185 -16.210 1.00 58.88 183 LEU A CA 1
ATOM 1480 C C . LEU A 1 183 ? 17.949 16.633 -16.585 1.00 58.88 183 LEU A C 1
ATOM 1482 O O . LEU A 1 183 ? 18.324 16.906 -17.726 1.00 58.88 183 LEU A O 1
ATOM 1486 N N . LEU A 1 184 ? 17.885 17.553 -15.619 1.00 55.78 184 LEU A N 1
ATOM 1487 C CA . LEU A 1 184 ? 18.254 18.959 -15.790 1.00 55.78 184 LEU A CA 1
ATOM 1488 C C . LEU A 1 184 ? 19.772 19.124 -15.996 1.00 55.78 184 LEU A C 1
ATOM 1490 O O . LEU A 1 184 ? 20.193 19.862 -16.886 1.00 55.78 184 LEU A O 1
ATOM 1494 N N . VAL A 1 185 ? 20.598 18.379 -15.254 1.00 53.09 185 VAL A N 1
ATOM 1495 C CA . VAL A 1 185 ? 22.063 18.339 -15.436 1.00 53.09 185 VAL A CA 1
ATOM 1496 C C . VAL A 1 185 ? 22.443 17.729 -16.788 1.00 53.09 185 VAL A C 1
ATOM 1498 O O . VAL A 1 185 ? 23.298 18.274 -17.483 1.00 53.09 185 VAL A O 1
ATOM 1501 N N . TYR A 1 186 ? 21.769 16.655 -17.211 1.00 54.41 186 TYR A N 1
ATOM 1502 C CA . TYR A 1 186 ? 21.988 16.037 -18.524 1.00 54.41 186 TYR A CA 1
ATOM 1503 C C . TYR A 1 186 ? 21.646 16.994 -19.685 1.00 54.41 186 TYR A C 1
ATOM 1505 O O . TYR A 1 186 ? 22.308 16.991 -20.723 1.00 54.41 186 TYR A O 1
ATOM 1513 N N . ASN A 1 187 ? 20.644 17.859 -19.489 1.00 55.06 187 ASN A N 1
ATOM 1514 C CA . ASN A 1 187 ? 20.258 18.906 -20.436 1.00 55.06 187 ASN A CA 1
ATOM 1515 C C . ASN A 1 187 ? 21.290 20.052 -20.493 1.00 55.06 187 ASN A C 1
ATOM 1517 O O . ASN A 1 187 ? 21.714 20.438 -21.581 1.00 55.06 187 ASN A O 1
ATOM 1521 N N . LEU A 1 188 ? 21.761 20.534 -19.334 1.00 48.88 188 LEU A N 1
ATOM 1522 C CA . LEU A 1 188 ? 22.794 21.579 -19.232 1.00 48.88 188 LEU A CA 1
ATOM 1523 C C . LEU A 1 188 ? 24.139 21.165 -19.851 1.00 48.88 188 LEU A C 1
ATOM 1525 O O . LEU A 1 188 ? 24.893 22.023 -20.301 1.00 48.88 188 LEU A O 1
ATOM 1529 N N . MET A 1 189 ? 24.426 19.862 -19.910 1.00 50.38 189 MET A N 1
ATOM 1530 C CA . MET A 1 189 ? 25.611 19.311 -20.579 1.00 50.38 189 MET A CA 1
ATOM 1531 C C . MET A 1 189 ? 25.494 19.250 -22.117 1.00 50.38 189 MET A C 1
ATOM 1533 O O . MET A 1 189 ? 26.443 18.836 -22.777 1.00 50.38 189 MET A O 1
ATOM 1537 N N . GLY A 1 190 ? 24.371 19.673 -22.714 1.00 51.25 190 GLY A N 1
ATOM 1538 C CA . GLY A 1 190 ? 24.237 19.840 -24.169 1.00 51.25 190 GLY A CA 1
ATOM 1539 C C . GLY A 1 190 ? 24.093 18.542 -24.976 1.00 51.25 190 GLY A C 1
ATOM 1540 O O . GLY A 1 190 ? 24.246 18.558 -26.195 1.00 51.25 190 GLY A O 1
ATOM 1541 N N . ILE A 1 191 ? 23.782 17.417 -24.324 1.00 52.81 191 ILE A N 1
ATOM 1542 C CA . ILE A 1 191 ? 23.778 16.076 -24.943 1.00 52.81 191 ILE A CA 1
ATOM 1543 C C . ILE A 1 191 ? 22.528 15.832 -25.819 1.00 52.81 191 ILE A C 1
ATOM 1545 O O . ILE A 1 191 ? 22.513 14.935 -26.660 1.00 52.81 191 ILE A O 1
ATOM 1549 N N . SER A 1 192 ? 21.478 16.653 -25.704 1.00 51.22 192 SER A N 1
ATOM 1550 C CA . SER A 1 192 ? 20.239 16.480 -26.475 1.00 51.22 192 SER A CA 1
ATOM 1551 C C . SER A 1 192 ? 19.990 17.596 -27.492 1.00 51.22 192 SER A C 1
ATOM 1553 O O . SER A 1 192 ? 19.834 18.758 -27.125 1.00 51.22 192 SER A O 1
ATOM 1555 N N . ARG A 1 193 ? 19.820 17.225 -28.766 1.00 49.97 193 ARG A N 1
ATOM 1556 C CA . ARG A 1 193 ? 19.491 18.131 -29.886 1.00 49.97 193 ARG A CA 1
ATOM 1557 C C . ARG A 1 193 ? 18.040 18.647 -29.893 1.00 49.97 193 ARG A C 1
ATOM 1559 O O . ARG A 1 193 ? 17.691 19.418 -30.776 1.00 49.97 193 ARG A O 1
ATOM 1566 N N . ASN A 1 194 ? 17.196 18.197 -28.958 1.00 54.06 194 ASN A N 1
ATOM 1567 C CA . ASN A 1 194 ? 15.745 18.400 -28.997 1.00 54.06 194 ASN A CA 1
ATOM 1568 C C . ASN A 1 194 ? 15.211 18.942 -27.657 1.00 54.06 194 ASN A C 1
ATOM 1570 O O . ASN A 1 194 ? 14.559 18.245 -26.879 1.00 54.06 194 ASN A O 1
ATOM 1574 N N . THR A 1 195 ? 15.555 20.194 -27.365 1.00 52.38 195 THR A N 1
ATOM 1575 C CA . THR A 1 195 ? 15.264 20.896 -26.106 1.00 52.38 195 THR A CA 1
ATOM 1576 C C . THR A 1 195 ? 13.765 21.021 -25.807 1.00 52.38 195 THR A C 1
ATOM 1578 O O . THR A 1 195 ? 13.376 20.904 -24.649 1.00 52.38 195 THR A O 1
ATOM 1581 N N . GLU A 1 196 ? 12.903 21.174 -26.815 1.00 45.00 196 GLU A N 1
ATOM 1582 C CA . GLU A 1 196 ? 11.452 21.363 -26.623 1.00 45.00 196 GLU A CA 1
ATOM 1583 C C . GLU A 1 196 ? 10.728 20.104 -26.119 1.00 45.00 196 GLU A C 1
ATOM 1585 O O . GLU A 1 196 ? 9.950 20.176 -25.165 1.00 45.00 196 GLU A O 1
ATOM 1590 N N . ALA A 1 197 ? 11.027 18.934 -26.695 1.00 48.94 197 ALA A N 1
ATOM 1591 C CA . ALA A 1 197 ? 10.446 17.658 -26.263 1.00 48.94 197 ALA A CA 1
ATOM 1592 C C . ALA A 1 197 ? 10.833 17.314 -24.814 1.00 48.94 197 ALA A C 1
ATOM 1594 O O . ALA A 1 197 ? 10.056 16.724 -24.064 1.00 48.94 197 ALA A O 1
ATOM 1595 N N . ILE A 1 198 ? 12.027 17.733 -24.399 1.00 51.16 198 ILE A N 1
ATOM 1596 C CA . ILE A 1 198 ? 12.545 17.502 -23.050 1.00 51.16 198 ILE A CA 1
ATOM 1597 C C . ILE A 1 198 ? 11.935 18.488 -22.050 1.00 51.16 198 ILE A C 1
ATOM 1599 O O . ILE A 1 198 ? 11.603 18.093 -20.936 1.00 51.16 198 ILE A O 1
ATOM 1603 N N . VAL A 1 199 ? 11.706 19.746 -22.436 1.00 50.22 199 VAL A N 1
ATOM 1604 C CA . VAL A 1 199 ? 10.956 20.706 -21.608 1.00 50.22 199 VAL A CA 1
ATOM 1605 C C . VAL A 1 199 ? 9.517 20.231 -21.385 1.00 50.22 199 VAL A C 1
ATOM 1607 O O . VAL A 1 199 ? 9.036 20.276 -20.255 1.00 50.22 199 VAL A O 1
ATOM 1610 N N . GLN A 1 200 ? 8.848 19.702 -22.413 1.00 47.94 200 GLN A N 1
ATOM 1611 C CA . GLN A 1 200 ? 7.516 19.106 -22.258 1.00 47.94 200 GLN A CA 1
ATOM 1612 C C . GLN A 1 200 ? 7.534 17.888 -21.326 1.00 47.94 200 GLN A C 1
ATOM 1614 O O . GLN A 1 200 ? 6.708 17.803 -20.419 1.00 47.94 200 GLN A O 1
ATOM 1619 N N . LEU A 1 201 ? 8.512 16.989 -21.479 1.00 50.78 201 LEU A N 1
ATOM 1620 C CA . LEU A 1 201 ? 8.707 15.855 -20.570 1.00 50.78 201 LEU A CA 1
ATOM 1621 C C . LEU A 1 201 ? 8.927 16.316 -19.118 1.00 50.78 201 LEU A C 1
ATOM 1623 O O . LEU A 1 201 ? 8.326 15.764 -18.199 1.00 50.78 201 LEU A O 1
ATOM 1627 N N . ASN A 1 202 ? 9.714 17.374 -18.909 1.00 51.00 202 ASN A N 1
ATOM 1628 C CA . ASN A 1 202 ? 9.945 17.967 -17.592 1.00 51.00 202 ASN A CA 1
ATOM 1629 C C . ASN A 1 202 ? 8.658 18.531 -16.980 1.00 51.00 202 ASN A C 1
ATOM 1631 O O . ASN A 1 202 ? 8.405 18.324 -15.794 1.00 51.00 202 ASN A O 1
ATOM 1635 N N . ILE A 1 203 ? 7.814 19.191 -17.777 1.00 52.22 203 ILE A N 1
ATOM 1636 C CA . ILE A 1 203 ? 6.505 19.676 -17.322 1.00 52.22 203 ILE A CA 1
ATOM 1637 C C . ILE A 1 203 ? 5.610 18.494 -16.926 1.00 52.22 203 ILE A C 1
ATOM 1639 O O . ILE A 1 203 ? 4.996 18.536 -15.861 1.00 52.22 203 ILE A O 1
ATOM 1643 N N . TYR A 1 204 ? 5.578 17.413 -17.713 1.00 52.34 204 TYR A N 1
ATOM 1644 C CA . TYR A 1 204 ? 4.802 16.217 -17.371 1.00 52.34 204 TYR A CA 1
ATOM 1645 C C . TYR A 1 204 ? 5.290 15.547 -16.087 1.00 52.34 204 TYR A C 1
ATOM 1647 O O . TYR A 1 204 ? 4.466 15.149 -15.267 1.00 52.34 204 TYR A O 1
ATOM 1655 N N . ILE A 1 205 ? 6.605 15.475 -15.871 1.00 54.38 205 ILE A N 1
ATOM 1656 C CA . ILE A 1 205 ? 7.185 14.935 -14.637 1.00 54.38 205 ILE A CA 1
ATOM 1657 C C . ILE A 1 205 ? 6.818 15.820 -13.444 1.00 54.38 205 ILE A C 1
ATOM 1659 O O . ILE A 1 205 ? 6.346 15.302 -12.439 1.00 54.38 205 ILE A O 1
ATOM 1663 N N . VAL A 1 206 ? 6.957 17.144 -13.548 1.00 53.72 206 VAL A N 1
ATOM 1664 C CA . VAL A 1 206 ? 6.597 18.076 -12.464 1.00 53.72 206 VAL A CA 1
ATOM 1665 C C . VAL A 1 206 ? 5.106 17.994 -12.126 1.00 53.72 206 VAL A C 1
ATOM 1667 O O . VAL A 1 206 ? 4.742 17.922 -10.952 1.00 53.72 206 VAL A O 1
ATOM 1670 N N . VAL A 1 207 ? 4.232 17.952 -13.134 1.00 52.34 207 VAL A N 1
ATOM 1671 C CA . VAL A 1 207 ? 2.785 17.779 -12.932 1.00 52.34 207 VAL A CA 1
ATOM 1672 C C . VAL A 1 207 ? 2.494 16.435 -12.270 1.00 52.34 207 VAL A C 1
ATOM 1674 O O . VAL A 1 207 ? 1.711 16.373 -11.324 1.00 52.34 207 VAL A O 1
ATOM 1677 N N . LEU A 1 208 ? 3.161 15.368 -12.704 1.00 52.75 208 LEU A N 1
ATOM 1678 C CA . LEU A 1 208 ? 2.998 14.045 -12.119 1.00 52.75 208 LEU A CA 1
ATOM 1679 C C . LEU A 1 208 ? 3.475 14.010 -10.658 1.00 52.75 208 LEU A C 1
ATOM 1681 O O . LEU A 1 208 ? 2.781 13.449 -9.815 1.00 52.75 208 LEU A O 1
ATOM 1685 N N . VAL A 1 209 ? 4.574 14.691 -10.326 1.00 55.97 209 VAL A N 1
ATOM 1686 C CA . VAL A 1 209 ? 5.049 14.879 -8.945 1.00 55.97 209 VAL A CA 1
ATOM 1687 C C . VAL A 1 209 ? 4.023 15.621 -8.099 1.00 55.97 209 VAL A C 1
ATOM 1689 O O . VAL A 1 209 ? 3.738 15.201 -6.980 1.00 55.97 209 VAL A O 1
ATOM 1692 N N . MET A 1 210 ? 3.418 16.691 -8.620 1.00 52.28 210 MET A N 1
ATOM 1693 C CA . MET A 1 210 ? 2.371 17.416 -7.895 1.00 52.28 210 MET A CA 1
ATOM 1694 C C . MET A 1 210 ? 1.116 16.563 -7.674 1.00 52.28 210 MET A C 1
ATOM 1696 O O . MET A 1 210 ? 0.523 16.605 -6.594 1.00 52.28 210 MET A O 1
ATOM 1700 N N . VAL A 1 211 ? 0.712 15.757 -8.659 1.00 53.53 211 VAL A N 1
ATOM 1701 C CA . VAL A 1 211 ? -0.414 14.813 -8.531 1.00 53.53 211 VAL A CA 1
ATOM 1702 C C . VAL A 1 211 ? -0.104 13.732 -7.494 1.00 53.53 211 VAL A C 1
ATOM 1704 O O . VAL A 1 211 ? -0.952 13.386 -6.675 1.00 53.53 211 VAL A O 1
ATOM 1707 N N . VAL A 1 212 ? 1.132 13.240 -7.477 1.00 53.31 212 VAL A N 1
ATOM 1708 C CA . VAL A 1 212 ? 1.622 12.281 -6.486 1.00 53.31 212 VAL A CA 1
ATOM 1709 C C . VAL A 1 212 ? 1.613 12.877 -5.074 1.00 53.31 212 VAL A C 1
ATOM 1711 O O . VAL A 1 212 ? 1.084 12.270 -4.143 1.00 53.31 212 VAL A O 1
ATOM 1714 N N . LEU A 1 213 ? 2.150 14.084 -4.910 1.00 54.34 213 LEU A N 1
ATOM 1715 C CA . LEU A 1 213 ? 2.197 14.791 -3.630 1.00 54.34 213 LEU A CA 1
ATOM 1716 C C . LEU A 1 213 ? 0.794 15.071 -3.085 1.00 54.34 213 LEU A C 1
ATOM 1718 O O . LEU A 1 213 ? 0.495 14.778 -1.927 1.00 54.34 213 LEU A O 1
ATOM 1722 N N . SER A 1 214 ? -0.085 15.601 -3.933 1.00 51.62 214 SER A N 1
ATOM 1723 C CA . SER A 1 214 ? -1.465 15.918 -3.558 1.00 51.62 214 SER A CA 1
ATOM 1724 C C . SER A 1 214 ? -2.297 14.663 -3.275 1.00 51.62 214 SER A C 1
ATOM 1726 O O . SER A 1 214 ? -3.059 14.636 -2.306 1.00 51.62 214 SER A O 1
ATOM 1728 N N . GLY A 1 215 ? -2.121 13.598 -4.062 1.00 54.75 215 GLY A N 1
ATOM 1729 C CA . GLY A 1 215 ? -2.774 12.306 -3.851 1.00 54.75 215 GLY A CA 1
ATOM 1730 C C . GLY A 1 215 ? -2.347 11.637 -2.546 1.00 54.75 215 GLY A C 1
ATOM 1731 O O . GLY A 1 215 ? -3.203 11.171 -1.790 1.00 54.75 215 GLY A O 1
ATOM 1732 N N . GLY A 1 216 ? -1.046 11.660 -2.242 1.00 56.84 216 GLY A N 1
ATOM 1733 C CA . GLY A 1 216 ? -0.495 11.179 -0.976 1.00 56.84 216 GLY A CA 1
ATOM 1734 C C . GLY A 1 216 ? -1.089 11.924 0.214 1.00 56.84 216 GLY A C 1
ATOM 1735 O O . GLY A 1 216 ? -1.731 11.322 1.076 1.00 56.84 216 GLY A O 1
ATOM 1736 N N . PHE A 1 217 ? -1.034 13.258 0.174 1.00 57.38 217 PHE A N 1
ATOM 1737 C CA . PHE A 1 217 ? -1.637 14.112 1.196 1.00 57.38 217 PHE A CA 1
ATOM 1738 C C . PHE A 1 217 ? -3.128 13.806 1.416 1.00 57.38 217 PHE A C 1
ATOM 1740 O O . PHE A 1 217 ? -3.603 13.727 2.551 1.00 57.38 217 PHE A O 1
ATOM 1747 N N . PHE A 1 218 ? -3.882 13.565 0.340 1.00 58.84 218 PHE A N 1
ATOM 1748 C CA . PHE A 1 218 ? -5.298 13.213 0.430 1.00 58.84 218 PHE A CA 1
ATOM 1749 C C . PHE A 1 218 ? -5.530 11.833 1.066 1.00 58.84 218 PHE A C 1
ATOM 1751 O O . PHE A 1 218 ? -6.400 11.677 1.930 1.00 58.84 218 PHE A O 1
ATOM 1758 N N . VAL A 1 219 ? -4.749 10.826 0.668 1.00 61.81 219 VAL A N 1
ATOM 1759 C CA . VAL A 1 219 ? -4.813 9.469 1.229 1.00 61.81 219 VAL A CA 1
ATOM 1760 C C . VAL A 1 219 ? -4.437 9.471 2.709 1.00 61.81 219 VAL A C 1
ATOM 1762 O O . VAL A 1 219 ? -5.146 8.856 3.514 1.00 61.81 219 VAL A O 1
ATOM 1765 N N . ARG A 1 220 ? -3.377 10.195 3.077 1.00 63.31 220 ARG A N 1
ATOM 1766 C CA . ARG A 1 220 ? -2.949 10.398 4.460 1.00 63.31 220 ARG A CA 1
ATOM 1767 C C . ARG A 1 220 ? -4.054 11.042 5.287 1.00 63.31 220 ARG A C 1
ATOM 1769 O O . ARG A 1 220 ? -4.474 10.454 6.280 1.00 63.31 220 ARG A O 1
ATOM 1776 N N . ASN A 1 221 ? -4.607 12.165 4.830 1.00 63.50 221 ASN A N 1
ATOM 1777 C CA . ASN A 1 221 ? -5.708 12.845 5.514 1.00 63.50 221 ASN A CA 1
ATOM 1778 C C . ASN A 1 221 ? -6.925 11.936 5.706 1.00 63.50 221 ASN A C 1
ATOM 1780 O O . ASN A 1 221 ? -7.580 11.973 6.748 1.00 63.50 221 ASN A O 1
ATOM 1784 N N . ARG A 1 222 ? -7.251 11.097 4.716 1.00 64.62 222 ARG A N 1
ATOM 1785 C CA . ARG A 1 222 ? -8.349 10.132 4.840 1.00 64.62 222 ARG A CA 1
ATOM 1786 C C . ARG A 1 222 ? -8.051 9.071 5.900 1.00 64.62 222 ARG A C 1
ATOM 1788 O O . ARG A 1 222 ? -8.928 8.766 6.705 1.00 64.62 222 ARG A O 1
ATOM 1795 N N . ARG A 1 223 ? -6.828 8.539 5.931 1.00 65.12 223 ARG A N 1
ATOM 1796 C CA . ARG A 1 223 ? -6.403 7.537 6.918 1.00 65.12 223 ARG A CA 1
ATOM 1797 C C . ARG A 1 223 ? -6.339 8.112 8.331 1.00 65.12 223 ARG A C 1
ATOM 1799 O O . ARG A 1 223 ? -6.770 7.447 9.271 1.00 65.12 223 ARG A O 1
ATOM 1806 N N . GLU A 1 224 ? -5.850 9.337 8.488 1.00 70.50 224 GLU A N 1
ATOM 1807 C CA . GLU A 1 224 ? -5.871 10.056 9.765 1.00 70.50 224 GLU A CA 1
ATOM 1808 C C . GLU A 1 224 ? -7.314 10.266 10.235 1.00 70.50 224 GLU A C 1
ATOM 1810 O O . GLU A 1 224 ? -7.646 9.894 11.358 1.00 70.50 224 GLU A O 1
ATOM 1815 N N . LYS A 1 225 ? -8.220 10.723 9.356 1.00 71.25 225 LYS A N 1
ATOM 1816 C CA . LYS A 1 225 ? -9.655 10.840 9.672 1.00 71.25 225 LYS A CA 1
ATOM 1817 C C . LYS A 1 225 ? -10.284 9.508 10.087 1.00 71.25 225 LYS A C 1
ATOM 1819 O O . LYS A 1 225 ? -11.051 9.479 11.045 1.00 71.25 225 LYS A O 1
ATOM 1824 N N . GLU A 1 226 ? -9.982 8.408 9.399 1.00 72.88 226 GLU A N 1
ATOM 1825 C CA . GLU A 1 226 ? -10.479 7.072 9.766 1.00 72.88 226 GLU A CA 1
ATOM 1826 C C . GLU A 1 226 ? -9.914 6.590 11.110 1.00 72.88 226 GLU A C 1
ATOM 1828 O O . GLU A 1 226 ? -10.647 6.018 11.917 1.00 72.88 226 GLU A O 1
ATOM 1833 N N . THR A 1 227 ? -8.635 6.854 11.380 1.00 74.12 227 THR A N 1
ATOM 1834 C CA . THR A 1 227 ? -7.984 6.504 12.651 1.00 74.12 227 THR A CA 1
ATOM 1835 C C . THR A 1 227 ? -8.585 7.299 13.805 1.00 74.12 227 THR A C 1
ATOM 1837 O O . THR A 1 227 ? -8.931 6.720 14.833 1.00 74.12 227 THR A O 1
ATOM 1840 N N . MET A 1 228 ? -8.786 8.604 13.613 1.00 74.62 228 MET A N 1
ATOM 1841 C CA . MET A 1 228 ? -9.446 9.464 14.592 1.00 74.62 228 MET A CA 1
ATOM 1842 C C . MET A 1 228 ? -10.883 9.011 14.842 1.00 74.62 228 MET A C 1
ATOM 1844 O O . MET A 1 228 ? -11.261 8.861 15.996 1.00 74.62 228 MET A O 1
ATOM 1848 N N . ARG A 1 229 ? -11.654 8.679 13.796 1.00 77.31 229 ARG A N 1
ATOM 1849 C CA . ARG A 1 229 ? -13.013 8.127 13.950 1.00 77.31 229 ARG A CA 1
ATOM 1850 C C . ARG A 1 229 ? -13.038 6.863 14.806 1.00 77.31 229 ARG A C 1
ATOM 1852 O O . ARG A 1 229 ? -13.861 6.777 15.709 1.00 77.31 229 ARG A O 1
ATOM 1859 N N . LYS A 1 230 ? -12.127 5.914 14.566 1.00 78.50 230 LYS A N 1
ATOM 1860 C CA . LYS A 1 230 ? -12.028 4.690 15.378 1.00 78.50 230 LYS A CA 1
ATOM 1861 C C . LYS A 1 230 ? -11.649 4.984 16.827 1.00 78.50 230 LYS A C 1
ATOM 1863 O O . LYS A 1 230 ? -12.246 4.405 17.726 1.00 78.50 230 LYS A O 1
ATOM 1868 N N . LYS A 1 231 ? -10.692 5.892 17.064 1.00 81.50 231 LYS A N 1
ATOM 1869 C CA . LYS A 1 231 ? -10.343 6.335 18.425 1.00 81.50 231 LYS A CA 1
ATOM 1870 C C . LYS A 1 231 ? -11.558 6.958 19.123 1.00 81.50 231 LYS A C 1
ATOM 1872 O O . LYS A 1 231 ? -11.846 6.601 20.258 1.00 81.50 231 LYS A O 1
ATOM 1877 N N . THR A 1 232 ? -12.315 7.817 18.438 1.00 85.88 232 THR A N 1
ATOM 1878 C CA . THR A 1 232 ? -13.550 8.410 18.975 1.00 85.88 232 THR A CA 1
ATOM 1879 C C . THR A 1 232 ? -14.614 7.357 19.286 1.00 85.88 232 THR A C 1
ATOM 1881 O O . THR A 1 232 ? -15.256 7.437 20.327 1.00 85.88 232 THR A O 1
ATOM 1884 N N . GLU A 1 233 ? -14.800 6.362 18.418 1.00 89.31 233 GLU A N 1
ATOM 1885 C CA . GLU A 1 233 ? -15.760 5.274 18.634 1.00 89.31 233 GLU A CA 1
ATOM 1886 C C . GLU A 1 233 ? -15.383 4.400 19.839 1.00 89.31 233 GLU A C 1
ATOM 1888 O O . GLU A 1 233 ? -16.248 4.056 20.643 1.00 89.31 233 GLU A O 1
ATOM 1893 N N . LEU A 1 234 ? -14.091 4.101 20.012 1.00 91.38 234 LEU A N 1
ATOM 1894 C CA . LEU A 1 234 ? -13.584 3.388 21.187 1.00 91.38 234 LEU A CA 1
ATOM 1895 C C . LEU A 1 234 ? -13.842 4.175 22.477 1.00 91.38 234 LEU A C 1
ATOM 1897 O O . LEU A 1 234 ? -14.426 3.621 23.403 1.00 91.38 234 LEU A O 1
ATOM 1901 N N . ILE A 1 235 ? -13.503 5.468 22.502 1.00 91.94 235 ILE A N 1
ATOM 1902 C CA . ILE A 1 235 ? -13.755 6.350 23.655 1.00 91.94 235 ILE A CA 1
ATOM 1903 C C . ILE A 1 235 ? -15.256 6.430 23.967 1.00 91.94 235 ILE A C 1
ATOM 1905 O O . ILE A 1 235 ? -15.664 6.412 25.126 1.00 91.94 235 ILE A O 1
ATOM 1909 N N . LEU A 1 236 ? -16.110 6.505 22.942 1.00 93.25 236 LEU A N 1
ATOM 1910 C CA . LEU A 1 236 ? -17.560 6.521 23.132 1.00 93.25 236 LEU A CA 1
ATOM 1911 C C . LEU A 1 236 ? -18.064 5.217 23.764 1.00 93.25 236 LEU A C 1
ATOM 1913 O O . LEU A 1 236 ? -18.934 5.258 24.631 1.00 93.25 236 LEU A O 1
ATOM 1917 N N . ASN A 1 237 ? -17.539 4.069 23.335 1.00 91.94 237 ASN A N 1
ATOM 1918 C CA . ASN A 1 237 ? -17.911 2.771 23.893 1.00 91.94 237 ASN A CA 1
ATOM 1919 C C . ASN A 1 237 ? -17.410 2.597 25.332 1.00 91.94 237 ASN A C 1
ATOM 1921 O O . ASN A 1 237 ? -18.162 2.114 26.175 1.00 91.94 237 ASN A O 1
ATOM 1925 N N . GLU A 1 238 ? -16.194 3.052 25.631 1.00 93.25 238 GLU A N 1
ATOM 1926 C CA . GLU A 1 238 ? -15.645 3.071 26.989 1.00 93.25 238 GLU A CA 1
ATOM 1927 C C . GLU A 1 238 ? -16.505 3.936 27.924 1.00 93.25 238 GLU A C 1
ATOM 1929 O O . GLU A 1 238 ? -16.957 3.466 28.968 1.00 93.25 238 GLU A O 1
ATOM 1934 N N . ASN A 1 239 ? -16.867 5.150 27.496 1.00 93.25 239 ASN A N 1
ATOM 1935 C CA . ASN A 1 239 ? -17.769 6.024 28.251 1.00 93.25 239 ASN A CA 1
ATOM 1936 C C . ASN A 1 239 ? -19.155 5.402 28.479 1.00 93.25 239 ASN A C 1
ATOM 1938 O O . ASN A 1 239 ? -19.747 5.583 29.543 1.00 93.25 239 ASN A O 1
ATOM 1942 N N . LYS A 1 240 ? -19.694 4.657 27.504 1.00 93.38 240 LYS A N 1
ATOM 1943 C CA . LYS A 1 240 ? -20.963 3.932 27.678 1.00 93.38 240 LYS A CA 1
ATOM 1944 C C . LYS A 1 240 ? -20.856 2.844 28.744 1.00 93.38 240 LYS A C 1
ATOM 1946 O O . LYS A 1 240 ? -21.780 2.718 29.541 1.00 93.38 240 LYS A O 1
ATOM 1951 N N . MET A 1 241 ? -19.758 2.085 28.770 1.00 92.19 241 MET A N 1
ATOM 1952 C CA . MET A 1 241 ? -19.529 1.070 29.805 1.00 92.19 241 MET A CA 1
ATOM 1953 C C . MET A 1 241 ? -19.409 1.704 31.193 1.00 92.19 241 MET A C 1
ATOM 1955 O O . MET A 1 241 ? -20.071 1.252 32.122 1.00 92.19 241 MET A O 1
ATOM 1959 N N . ILE A 1 242 ? -18.645 2.792 31.323 1.00 94.06 242 ILE A N 1
ATOM 1960 C CA . ILE A 1 242 ? -18.499 3.518 32.594 1.00 94.06 242 ILE A CA 1
ATOM 1961 C C . ILE A 1 242 ? -19.854 4.049 33.082 1.00 94.06 242 ILE A C 1
ATOM 1963 O O . ILE A 1 242 ? -20.205 3.862 34.244 1.00 94.06 242 ILE A O 1
ATOM 1967 N N . ASN A 1 243 ? -20.650 4.658 32.199 1.00 93.31 243 ASN A N 1
ATOM 1968 C CA . ASN A 1 243 ? -21.979 5.152 32.563 1.00 93.31 243 ASN A CA 1
ATOM 1969 C C . ASN A 1 243 ? -22.937 4.025 32.969 1.00 93.31 243 ASN A C 1
ATOM 1971 O O . ASN A 1 243 ? -23.737 4.215 33.882 1.00 93.31 243 ASN A O 1
ATOM 1975 N N . ALA A 1 244 ? -22.870 2.863 32.313 1.00 93.25 244 ALA A N 1
ATOM 1976 C CA . ALA A 1 244 ? -23.680 1.708 32.691 1.00 93.25 244 ALA A CA 1
ATOM 1977 C C . ALA A 1 244 ? -23.331 1.218 34.106 1.00 93.25 244 ALA A C 1
ATOM 1979 O O . ALA A 1 244 ? -24.238 1.020 34.911 1.00 93.25 244 ALA A O 1
ATOM 1980 N N . HIS A 1 245 ? -22.038 1.113 34.433 1.00 92.62 245 HIS A N 1
ATOM 1981 C CA . HIS A 1 245 ? -21.587 0.766 35.784 1.00 92.62 245 HIS A CA 1
ATOM 1982 C C . HIS A 1 245 ? -22.007 1.805 36.826 1.00 92.62 245 HIS A C 1
ATOM 1984 O O . HIS A 1 245 ? -22.510 1.444 37.882 1.00 92.62 245 HIS A O 1
ATOM 1990 N N . TYR A 1 246 ? -21.893 3.097 36.509 1.00 93.25 246 TYR A N 1
ATOM 1991 C CA . TYR A 1 246 ? -22.344 4.153 37.414 1.00 93.25 246 TYR A CA 1
ATOM 1992 C C . TYR A 1 246 ? -23.848 4.057 37.721 1.00 93.25 246 TYR A C 1
ATOM 1994 O O . TYR A 1 246 ? -24.263 4.226 38.864 1.00 93.25 246 TYR A O 1
ATOM 2002 N N . MET A 1 247 ? -24.678 3.758 36.717 1.00 93.38 247 MET A N 1
ATOM 2003 C CA . MET A 1 247 ? -26.123 3.576 36.914 1.00 93.38 247 MET A CA 1
ATOM 2004 C C . MET A 1 247 ? -26.444 2.336 37.756 1.00 93.38 247 MET A C 1
ATOM 2006 O O . MET A 1 247 ? -27.364 2.368 38.575 1.00 93.38 247 MET A O 1
ATOM 2010 N N . GLU A 1 248 ? -25.677 1.257 37.590 1.00 93.50 248 GLU A N 1
ATOM 2011 C CA . GLU A 1 248 ? -25.782 0.065 38.432 1.00 93.50 248 GLU A CA 1
ATOM 2012 C C . GLU A 1 248 ? -25.456 0.396 39.897 1.00 93.50 248 GLU A C 1
ATOM 2014 O O . GLU A 1 248 ? -26.263 0.094 40.781 1.00 93.50 248 GLU A O 1
ATOM 2019 N N . ASP A 1 249 ? -24.357 1.113 40.145 1.00 91.56 249 ASP A N 1
ATOM 2020 C CA . ASP A 1 249 ? -23.964 1.560 41.484 1.00 91.56 249 ASP A CA 1
ATOM 2021 C C . ASP A 1 249 ? -25.041 2.440 42.127 1.00 91.56 249 ASP A C 1
ATOM 2023 O O . ASP A 1 249 ? -25.422 2.207 43.275 1.00 91.56 249 ASP A O 1
ATOM 2027 N N . VAL A 1 250 ? -25.587 3.418 41.393 1.00 93.94 250 VAL A N 1
ATOM 2028 C CA . VAL A 1 250 ? -26.677 4.280 41.883 1.00 93.94 250 VAL A CA 1
ATOM 2029 C C . VAL A 1 250 ? -27.880 3.443 42.319 1.00 93.94 250 VAL A C 1
ATOM 2031 O O . VAL A 1 250 ? -28.382 3.629 43.428 1.00 93.94 250 VAL A O 1
ATOM 2034 N N . SER A 1 251 ? -28.294 2.469 41.503 1.00 94.06 251 SER A N 1
ATOM 2035 C CA . SER A 1 251 ? -29.420 1.589 41.840 1.00 94.06 251 SER A CA 1
ATOM 2036 C C . SER A 1 251 ? -29.159 0.753 43.100 1.00 94.06 251 SER A C 1
ATOM 2038 O O . SER A 1 251 ? -30.060 0.492 43.901 1.00 94.06 251 SER A O 1
ATOM 2040 N N . LEU A 1 252 ? -27.906 0.344 43.311 1.00 94.06 252 LEU A N 1
ATOM 2041 C CA . LEU A 1 252 ? -27.488 -0.439 44.466 1.00 94.06 252 LEU A CA 1
ATOM 2042 C C . LEU A 1 252 ? -27.442 0.432 45.731 1.00 94.06 252 LEU A C 1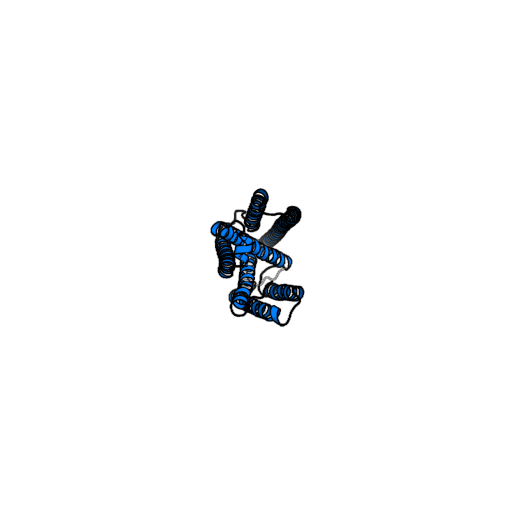
ATOM 2044 O O . LEU A 1 252 ? -27.895 0.004 46.796 1.00 94.06 252 LEU A O 1
ATOM 2048 N N . TYR A 1 253 ? -26.989 1.683 45.608 1.00 94.12 253 TYR A N 1
ATOM 2049 C CA . TYR A 1 253 ? -27.053 2.685 46.671 1.00 94.12 253 TYR A CA 1
ATOM 2050 C C . TYR A 1 253 ? -28.492 3.032 47.073 1.00 94.12 253 TYR A C 1
ATOM 2052 O O . TYR A 1 253 ? -28.757 3.169 48.272 1.00 94.12 253 TYR A O 1
ATOM 2060 N N . GLU A 1 254 ? -29.415 3.147 46.115 1.00 93.50 254 GLU A N 1
ATOM 2061 C CA . GLU A 1 254 ? -30.844 3.364 46.382 1.00 93.50 254 GLU A CA 1
ATOM 2062 C C . GLU A 1 254 ? -31.453 2.192 47.156 1.00 93.50 254 GLU A C 1
ATOM 2064 O O . GLU A 1 254 ? -32.000 2.408 48.237 1.00 93.50 254 GLU A O 1
ATOM 2069 N N . LYS A 1 255 ? -31.224 0.947 46.720 1.00 92.94 255 LYS A N 1
ATOM 2070 C CA . LYS A 1 255 ? -31.658 -0.253 47.464 1.00 92.94 255 LYS A CA 1
ATOM 2071 C C . LYS A 1 255 ? -31.081 -0.312 48.876 1.00 92.94 255 LYS A C 1
ATOM 2073 O O . LYS A 1 255 ? -31.772 -0.648 49.834 1.00 92.94 255 LYS A O 1
ATOM 2078 N N . MET A 1 256 ? -29.804 0.037 49.048 1.00 92.38 256 MET A N 1
ATOM 2079 C CA . MET A 1 256 ? -29.202 0.119 50.383 1.00 92.38 256 MET A CA 1
ATOM 2080 C C . MET A 1 256 ? -29.837 1.216 51.240 1.00 92.38 256 MET A C 1
ATOM 2082 O O . MET A 1 256 ? -29.894 1.090 52.464 1.00 92.38 256 MET A O 1
ATOM 2086 N N . ARG A 1 257 ? -30.262 2.327 50.633 1.00 91.19 257 ARG A N 1
ATOM 2087 C CA . ARG A 1 257 ? -30.950 3.413 51.334 1.00 91.19 257 ARG A CA 1
ATOM 2088 C C . ARG A 1 257 ? -32.343 2.980 51.787 1.00 91.19 257 ARG A C 1
ATOM 2090 O O . ARG A 1 257 ? -32.659 3.243 52.944 1.00 91.19 257 ARG A O 1
ATOM 2097 N N . GLU A 1 258 ? -33.104 2.301 50.936 1.00 92.44 258 GLU A N 1
ATOM 2098 C CA . GLU A 1 258 ? -34.403 1.701 51.281 1.00 92.44 258 GLU A CA 1
ATOM 2099 C C . GLU A 1 258 ? -34.248 0.688 52.418 1.00 92.44 258 GLU A C 1
ATOM 2101 O O . GLU A 1 258 ? -34.811 0.883 53.490 1.00 92.44 258 GLU A O 1
ATOM 2106 N N . ASN A 1 259 ? -33.330 -0.274 52.286 1.00 89.44 259 ASN A N 1
ATOM 2107 C CA . ASN A 1 259 ? -33.057 -1.246 53.349 1.00 89.44 259 ASN A CA 1
ATOM 2108 C C . ASN A 1 259 ? -32.678 -0.582 54.684 1.00 89.44 259 ASN A C 1
ATOM 2110 O O . ASN A 1 259 ? -33.087 -1.029 55.753 1.00 89.44 259 ASN A O 1
ATOM 2114 N N . ARG A 1 260 ? -31.881 0.498 54.659 1.00 89.88 260 ARG A N 1
ATOM 2115 C CA . ARG A 1 260 ? -31.547 1.251 55.881 1.00 89.88 260 ARG A CA 1
ATOM 2116 C C . ARG A 1 260 ? -32.768 1.934 56.491 1.00 89.88 260 ARG A C 1
ATOM 2118 O O . ARG A 1 260 ? -32.851 2.016 57.716 1.00 89.88 260 ARG A O 1
ATOM 2125 N N . HIS A 1 261 ? -33.667 2.450 55.659 1.00 91.75 261 HI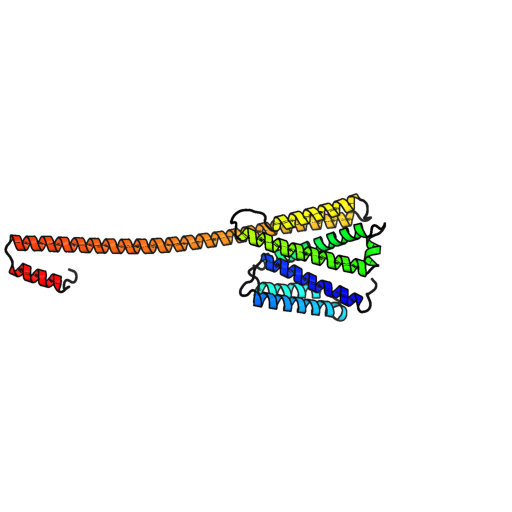S A N 1
ATOM 2126 C CA . HIS A 1 261 ? -34.910 3.067 56.101 1.00 91.75 261 HIS A CA 1
ATOM 2127 C C . HIS A 1 261 ? -35.820 2.035 56.777 1.00 91.75 261 HIS A C 1
ATOM 2129 O O . HIS A 1 261 ? -36.266 2.267 57.901 1.00 91.75 261 HIS A O 1
ATOM 2135 N N . ASP A 1 262 ? -35.979 0.865 56.166 1.00 88.50 262 ASP A N 1
ATOM 2136 C CA . ASP A 1 262 ? -36.816 -0.217 56.690 1.00 88.50 262 ASP A CA 1
ATOM 2137 C C . ASP A 1 262 ? -36.264 -0.761 58.009 1.00 88.50 262 ASP A C 1
ATOM 2139 O O . ASP A 1 262 ? -36.979 -0.852 59.006 1.00 88.50 262 ASP A O 1
ATOM 2143 N N . VAL A 1 263 ? -34.949 -1.002 58.084 1.00 88.81 263 VAL A N 1
ATOM 2144 C CA . VAL A 1 263 ? -34.283 -1.409 59.334 1.00 88.81 263 VAL A CA 1
ATOM 2145 C C . VAL A 1 263 ? -34.473 -0.367 60.438 1.00 88.81 263 VAL A C 1
ATOM 2147 O O . VAL A 1 263 ? -34.684 -0.726 61.601 1.00 88.81 263 VAL A O 1
ATOM 2150 N N . LYS A 1 264 ? -34.405 0.927 60.104 1.00 92.44 264 LYS A N 1
ATOM 2151 C CA . LYS A 1 264 ? -34.657 1.999 61.072 1.00 92.44 264 LYS A CA 1
ATOM 2152 C C . LYS A 1 264 ? -36.106 1.953 61.569 1.00 92.44 264 LYS A C 1
ATOM 2154 O O . LYS A 1 264 ? -36.307 2.008 62.781 1.00 92.44 264 LYS A O 1
ATOM 2159 N N . HIS A 1 265 ? -37.076 1.782 60.671 1.00 91.44 265 HIS A N 1
ATOM 2160 C CA . HIS A 1 265 ? -38.490 1.630 61.019 1.00 91.44 265 HIS A CA 1
ATOM 2161 C C . HIS A 1 265 ? -38.738 0.426 61.929 1.00 91.44 265 HIS A C 1
ATOM 2163 O O . HIS A 1 265 ? -39.349 0.575 62.987 1.00 91.44 265 HIS A O 1
ATOM 2169 N N . HIS A 1 266 ? -38.205 -0.746 61.575 1.00 89.00 266 HIS A N 1
ATOM 2170 C CA . HIS A 1 266 ? -38.318 -1.949 62.399 1.00 89.00 266 HIS A CA 1
ATOM 2171 C C . HIS A 1 266 ? -37.740 -1.723 63.798 1.00 89.00 266 HIS A C 1
ATOM 2173 O O . HIS A 1 266 ? -38.361 -2.081 64.797 1.00 89.00 266 HIS A O 1
ATOM 2179 N N . LYS A 1 267 ? -36.574 -1.074 63.896 1.00 90.44 267 LYS A N 1
ATOM 2180 C CA . LYS A 1 267 ? -35.948 -0.755 65.184 1.00 90.44 267 LYS A CA 1
ATOM 2181 C C . LYS A 1 267 ? -36.791 0.207 66.024 1.00 90.44 267 LYS A C 1
ATOM 2183 O O . LYS A 1 267 ? -36.873 0.033 67.239 1.00 90.44 267 LYS A O 1
ATOM 2188 N N . GLU A 1 268 ? -37.373 1.233 65.413 1.00 91.88 268 GLU A N 1
ATOM 2189 C CA . GLU A 1 268 ? -38.230 2.198 66.109 1.00 91.88 268 GLU A CA 1
ATOM 2190 C C . GLU A 1 268 ? -39.529 1.552 66.597 1.00 91.88 268 GLU A C 1
ATOM 2192 O O . GLU A 1 268 ? -39.913 1.763 67.747 1.00 91.88 268 GLU A O 1
ATOM 2197 N N . TYR A 1 269 ? -40.147 0.698 65.782 1.00 91.50 269 TYR A N 1
ATOM 2198 C CA . TYR A 1 269 ? -41.352 -0.034 66.163 1.00 91.50 269 TYR A CA 1
ATOM 2199 C C . TYR A 1 269 ? -41.092 -1.047 67.287 1.00 91.50 269 TYR A C 1
ATOM 2201 O O . TYR A 1 269 ? -41.842 -1.099 68.259 1.00 91.50 269 TYR A O 1
ATOM 2209 N N . LEU A 1 270 ? -39.977 -1.784 67.230 1.00 89.69 270 LEU A N 1
ATOM 2210 C CA . LEU A 1 270 ? -39.568 -2.678 68.318 1.00 89.69 270 LEU A CA 1
ATOM 2211 C C . LEU A 1 270 ? -39.324 -1.913 69.627 1.00 89.69 270 LEU A C 1
ATOM 2213 O O . LEU A 1 270 ? -39.773 -2.355 70.680 1.00 89.69 270 LEU A O 1
ATOM 2217 N N . ARG A 1 271 ? -38.676 -0.741 69.571 1.00 90.31 271 ARG A N 1
ATOM 2218 C CA . ARG A 1 271 ? -38.498 0.132 70.748 1.00 90.31 271 ARG A CA 1
ATOM 2219 C C . ARG A 1 271 ? -39.822 0.649 71.304 1.00 90.31 271 ARG A C 1
ATOM 2221 O O . ARG A 1 271 ? -39.952 0.812 72.514 1.00 90.31 271 ARG A O 1
ATOM 2228 N N . TYR A 1 272 ? -40.787 0.940 70.436 1.00 92.38 272 TYR A N 1
ATOM 2229 C CA . TYR A 1 272 ? -42.129 1.327 70.855 1.00 92.38 272 TYR A CA 1
ATOM 2230 C C . TYR A 1 272 ? -42.826 0.179 71.602 1.00 92.38 272 TYR A C 1
ATOM 2232 O O . TYR A 1 272 ? -43.291 0.386 72.720 1.00 92.38 272 TYR A O 1
ATOM 2240 N N . LEU A 1 273 ? -42.818 -1.036 71.044 1.00 89.88 273 LEU A N 1
ATOM 2241 C CA . LEU A 1 273 ? -43.412 -2.217 71.684 1.00 89.88 273 LEU A CA 1
ATOM 2242 C C . LEU A 1 273 ? -42.735 -2.579 73.016 1.00 89.88 273 LEU A C 1
ATOM 2244 O O . LEU A 1 273 ? -43.422 -2.941 73.969 1.00 89.88 273 LEU A O 1
ATOM 2248 N N . GLU A 1 274 ? -41.410 -2.429 73.100 1.00 89.69 274 GLU A N 1
ATOM 2249 C CA . GLU A 1 274 ? -40.641 -2.584 74.341 1.00 89.69 274 GLU A CA 1
ATOM 2250 C C . GLU A 1 274 ? -41.095 -1.574 75.407 1.00 89.69 274 GLU A C 1
ATOM 2252 O O . GLU A 1 274 ? -41.353 -1.946 76.552 1.00 89.69 274 GLU A O 1
ATOM 2257 N N . LYS A 1 275 ? -41.251 -0.298 75.029 1.00 91.56 275 LYS A N 1
ATOM 2258 C CA . LYS A 1 275 ? -41.670 0.775 75.942 1.00 91.56 275 LYS A CA 1
ATOM 2259 C C . LYS A 1 275 ? -43.096 0.579 76.471 1.00 91.56 275 LYS A C 1
ATOM 2261 O O . LYS A 1 275 ? -43.349 0.869 77.637 1.00 91.56 275 LYS A O 1
ATOM 2266 N N . GLU A 1 276 ? -43.998 0.073 75.634 1.00 92.88 276 GLU A N 1
ATOM 2267 C CA . GLU A 1 276 ? -45.393 -0.231 75.985 1.00 92.88 276 GLU A CA 1
ATOM 2268 C C . GLU A 1 276 ? -45.564 -1.618 76.646 1.00 92.88 276 GLU A C 1
ATOM 2270 O O . GLU A 1 276 ? -46.685 -2.016 76.951 1.00 92.88 276 GLU A O 1
ATOM 2275 N N . GLN A 1 277 ? -44.472 -2.364 76.876 1.00 91.25 277 GLN A N 1
ATOM 2276 C CA . GLN A 1 277 ? -44.463 -3.712 77.474 1.00 91.25 277 GLN A CA 1
ATOM 2277 C C . GLN A 1 277 ? -45.317 -4.755 76.718 1.00 91.25 277 GLN A C 1
ATOM 2279 O O . GLN A 1 277 ? -45.797 -5.732 77.295 1.00 91.25 277 GLN A O 1
ATOM 2284 N N . LYS A 1 278 ? -45.480 -4.582 75.401 1.00 90.44 278 LYS A N 1
ATOM 2285 C CA . LYS A 1 278 ? -46.279 -5.448 74.514 1.00 90.44 278 LYS A CA 1
ATOM 2286 C C . LYS A 1 278 ? -45.446 -6.606 73.949 1.00 90.44 278 LYS A C 1
ATOM 2288 O O . LYS A 1 278 ? -45.195 -6.696 72.747 1.00 90.44 278 LYS A O 1
ATOM 2293 N N . TYR A 1 279 ? -44.986 -7.497 74.824 1.00 89.00 279 TYR A N 1
ATOM 2294 C CA . TYR A 1 279 ? -44.014 -8.539 74.460 1.00 89.00 279 TYR A CA 1
ATOM 2295 C C . TYR A 1 279 ? -44.559 -9.613 73.501 1.00 89.00 279 TYR A C 1
ATOM 2297 O O . TYR A 1 279 ? -43.818 -10.089 72.644 1.00 89.00 279 TYR A O 1
ATOM 2305 N N . GLU A 1 280 ? -45.842 -9.972 73.588 1.00 87.81 280 GLU A N 1
ATOM 2306 C CA . GLU A 1 280 ? -46.462 -10.939 72.663 1.00 87.81 280 GLU A CA 1
ATOM 2307 C C . GLU A 1 280 ? -46.553 -10.389 71.230 1.00 87.81 280 GLU A C 1
ATOM 2309 O O . GLU A 1 280 ? -46.172 -11.077 70.281 1.00 87.81 280 GLU A O 1
ATOM 2314 N N . GLU A 1 281 ? -46.954 -9.120 71.070 1.00 86.50 281 GLU A N 1
ATOM 2315 C CA . GLU A 1 281 ? -46.974 -8.424 69.771 1.00 86.50 281 GLU A CA 1
ATOM 2316 C C . GLU A 1 281 ? -45.554 -8.293 69.187 1.00 86.50 281 GLU A C 1
ATOM 2318 O O . GLU A 1 281 ? -45.349 -8.445 67.982 1.00 86.50 281 GLU A O 1
ATOM 2323 N N . MET A 1 282 ? -44.546 -8.084 70.043 1.00 88.12 282 MET A N 1
ATOM 2324 C CA . MET A 1 282 ? -43.138 -8.017 69.641 1.00 88.12 282 MET A CA 1
ATOM 2325 C C . MET A 1 282 ? -42.628 -9.351 69.080 1.00 88.12 282 MET A C 1
ATOM 2327 O O . MET A 1 282 ? -41.975 -9.369 68.036 1.00 88.12 282 MET A O 1
ATOM 2331 N N . ILE A 1 283 ? -42.947 -10.472 69.736 1.00 87.75 283 ILE A N 1
ATOM 2332 C CA . ILE A 1 283 ? -42.575 -11.821 69.275 1.00 87.75 283 ILE A CA 1
ATOM 2333 C C . ILE A 1 283 ? -43.243 -12.129 67.929 1.00 87.75 283 ILE A C 1
ATOM 2335 O O . ILE A 1 283 ? -42.587 -12.641 67.017 1.00 87.75 283 ILE A O 1
ATOM 2339 N N . GLN A 1 284 ? -44.521 -11.772 67.777 1.00 88.44 284 GLN A N 1
ATOM 2340 C CA . GLN A 1 284 ? -45.260 -11.964 66.531 1.00 88.44 284 GLN A CA 1
ATOM 2341 C C . GLN A 1 284 ? -44.654 -11.149 65.376 1.00 88.44 284 GLN A C 1
ATOM 2343 O O . GLN A 1 284 ? -44.450 -11.685 64.285 1.00 88.44 284 GLN A O 1
ATOM 2348 N N . TYR A 1 285 ? -44.295 -9.887 65.624 1.00 87.94 285 TYR A N 1
ATOM 2349 C CA . TYR A 1 285 ? -43.679 -9.005 64.631 1.00 87.94 285 TYR A CA 1
ATOM 2350 C C . TYR A 1 285 ? -42.275 -9.465 64.205 1.00 87.94 285 TYR A C 1
ATOM 2352 O O . TYR A 1 285 ? -41.958 -9.491 63.015 1.00 87.94 285 TYR A O 1
ATOM 2360 N N . ILE A 1 286 ? -41.436 -9.906 65.150 1.00 87.75 286 ILE A N 1
ATOM 2361 C CA . ILE A 1 286 ? -40.118 -10.488 64.835 1.00 87.75 286 ILE A CA 1
ATOM 2362 C C . ILE A 1 286 ? -40.280 -11.753 63.977 1.00 87.75 286 ILE A C 1
ATOM 2364 O O . ILE A 1 286 ? -39.540 -11.938 63.009 1.00 87.75 286 ILE A O 1
ATOM 2368 N N . GLY A 1 287 ? -41.275 -12.597 64.277 1.00 87.19 287 GLY A N 1
ATOM 2369 C CA . GLY A 1 287 ? -41.608 -13.767 63.459 1.00 87.19 287 GLY A CA 1
ATOM 2370 C C . GLY A 1 287 ? -42.016 -13.415 62.021 1.00 87.19 287 GLY A C 1
ATOM 2371 O O . GLY A 1 287 ? -41.641 -14.122 61.082 1.00 87.19 287 GLY A O 1
ATOM 2372 N N . GLN A 1 288 ? -42.722 -12.297 61.823 1.00 85.81 288 GLN A N 1
ATOM 2373 C CA . GLN A 1 288 ? -43.091 -11.788 60.494 1.00 85.81 288 GLN A CA 1
ATOM 2374 C C . GLN A 1 288 ? -41.879 -11.270 59.705 1.00 85.81 288 GLN A C 1
ATOM 2376 O O . GLN A 1 288 ? -41.739 -11.586 58.524 1.00 85.81 288 GLN A O 1
ATOM 2381 N N . ILE A 1 289 ? -40.957 -10.552 60.356 1.00 86.00 289 ILE A N 1
ATOM 2382 C CA . ILE A 1 289 ? -39.710 -10.090 59.721 1.00 86.00 289 ILE A CA 1
ATOM 2383 C C . ILE A 1 289 ? -38.849 -11.284 59.277 1.00 86.00 289 ILE A C 1
ATOM 2385 O O . ILE A 1 289 ? -38.354 -11.315 58.151 1.00 86.00 289 ILE A O 1
ATOM 2389 N N . LEU A 1 290 ? -38.680 -12.289 60.144 1.00 81.50 290 LEU A N 1
ATOM 2390 C CA . LEU A 1 290 ? -37.809 -13.443 59.884 1.00 81.50 290 LEU A CA 1
ATOM 2391 C C . LEU A 1 290 ? -38.351 -14.404 58.818 1.00 81.50 290 LEU A C 1
ATOM 2393 O O . LEU A 1 290 ? -37.574 -15.113 58.184 1.00 81.50 290 LEU A O 1
ATOM 2397 N N . SER A 1 291 ? -39.667 -14.428 58.600 1.00 80.25 291 SER A N 1
ATOM 2398 C CA . SER A 1 291 ? -40.305 -15.276 57.584 1.00 80.25 291 SER A CA 1
ATOM 2399 C C . SER A 1 291 ? -40.312 -14.658 56.176 1.00 80.25 291 SER A C 1
ATOM 2401 O O . SER A 1 291 ? -40.840 -15.267 55.248 1.00 80.25 291 SER A O 1
ATOM 2403 N N . GLY A 1 292 ? -39.706 -13.476 55.986 1.00 66.00 292 GLY A N 1
ATOM 2404 C CA . GLY A 1 292 ? -39.623 -12.792 54.687 1.00 66.00 292 GLY A CA 1
ATOM 2405 C C . GLY A 1 292 ? -40.970 -12.269 54.171 1.00 66.00 292 GLY A C 1
ATOM 2406 O O . GLY A 1 292 ? -41.099 -11.924 52.997 1.00 66.00 292 GLY A O 1
ATOM 2407 N N . GLY A 1 293 ? -41.989 -12.241 55.033 1.00 52.31 293 GLY A N 1
ATOM 2408 C CA . GLY A 1 293 ? -43.374 -11.980 54.674 1.00 52.31 293 GLY A CA 1
ATOM 2409 C C . GLY A 1 293 ? -43.809 -10.555 54.969 1.00 52.31 293 GLY A C 1
ATOM 2410 O O . GLY A 1 293 ? -44.690 -10.366 55.795 1.00 52.31 293 GLY A O 1
ATOM 2411 N N . MET A 1 294 ? -43.258 -9.566 54.267 1.00 53.28 294 MET A N 1
ATOM 2412 C CA . MET A 1 294 ? -43.973 -8.305 54.046 1.00 53.28 294 MET A CA 1
ATOM 2413 C C . MET A 1 294 ? -43.799 -7.880 52.591 1.00 53.28 294 MET A C 1
ATOM 2415 O O . MET A 1 294 ? -42.796 -7.298 52.192 1.00 53.28 294 MET A O 1
ATOM 2419 N N . LYS A 1 295 ? -44.801 -8.235 51.781 1.00 41.66 295 LYS A N 1
ATOM 2420 C CA . LYS A 1 295 ? -45.092 -7.518 50.542 1.00 41.66 295 LYS A CA 1
ATOM 2421 C C . LYS A 1 295 ? -45.584 -6.127 50.932 1.00 41.66 295 LYS A C 1
ATOM 2423 O O . LYS A 1 295 ? -46.483 -6.036 51.756 1.00 41.66 295 LYS A O 1
ATOM 2428 N N . ASN A 1 296 ? -44.981 -5.124 50.305 1.00 40.50 296 ASN A N 1
ATOM 2429 C CA . ASN A 1 296 ? -45.424 -3.742 50.143 1.00 40.50 296 ASN A CA 1
ATOM 2430 C C . ASN A 1 296 ? -46.884 -3.469 50.555 1.00 40.50 296 ASN A C 1
ATOM 2432 O O . ASN A 1 296 ? -47.800 -3.944 49.879 1.00 40.50 296 ASN A O 1
ATOM 2436 N N . GLU A 1 297 ? -47.059 -2.619 51.565 1.00 33.31 297 GLU A N 1
ATOM 2437 C CA . GLU A 1 297 ? -48.159 -1.651 51.662 1.00 33.31 297 GLU A CA 1
ATOM 2438 C C . GLU A 1 297 ? -47.567 -0.266 51.932 1.00 33.31 297 GLU A C 1
ATOM 2440 O O . GLU A 1 297 ? -46.689 -0.169 52.821 1.00 33.31 297 GLU A O 1
#